Protein AF-A0A8E2FCM8-F1 (afdb_monomer_lite)

Structure (mmCIF, N/CA/C/O backbone):
data_AF-A0A8E2FCM8-F1
#
_entry.id   AF-A0A8E2FCM8-F1
#
loop_
_atom_site.group_PDB
_atom_site.id
_atom_site.type_symbol
_atom_site.label_atom_id
_atom_site.label_alt_id
_atom_site.label_comp_id
_atom_site.label_asym_id
_atom_site.label_entity_id
_atom_site.label_seq_id
_atom_site.pdbx_PDB_ins_code
_atom_site.Cartn_x
_atom_site.Cartn_y
_atom_site.Cartn_z
_atom_site.occupancy
_atom_site.B_iso_or_equiv
_atom_site.auth_seq_id
_atom_site.auth_comp_id
_atom_site.auth_asym_id
_atom_site.auth_atom_id
_atom_site.pdbx_PDB_model_num
ATOM 1 N N . MET A 1 1 ? 10.180 12.100 6.620 1.00 38.62 1 MET A N 1
ATOM 2 C CA . MET A 1 1 ? 10.160 11.063 7.676 1.00 38.62 1 MET A CA 1
ATOM 3 C C . MET A 1 1 ? 8.861 11.235 8.447 1.00 38.62 1 MET A C 1
ATOM 5 O O . MET A 1 1 ? 8.605 12.349 8.881 1.00 38.62 1 MET A O 1
ATOM 9 N N . ALA A 1 2 ? 8.015 10.207 8.536 1.00 44.38 2 ALA A N 1
ATOM 10 C CA . ALA A 1 2 ? 6.719 10.306 9.209 1.00 44.38 2 ALA A CA 1
ATOM 11 C C . ALA A 1 2 ? 6.906 10.156 10.727 1.00 44.38 2 ALA A C 1
ATOM 13 O O . ALA A 1 2 ? 7.044 9.048 11.230 1.00 44.38 2 ALA A O 1
ATOM 14 N N . THR A 1 3 ? 6.944 11.270 11.456 1.00 48.44 3 THR A N 1
ATOM 15 C CA . THR A 1 3 ? 7.010 11.295 12.930 1.00 48.44 3 THR A CA 1
ATOM 16 C C . THR A 1 3 ? 5.639 11.090 13.595 1.00 48.44 3 THR A C 1
ATOM 18 O O . THR A 1 3 ? 5.538 11.146 14.815 1.00 48.44 3 THR A O 1
ATOM 21 N N . THR A 1 4 ? 4.584 10.842 12.809 1.00 69.00 4 THR A N 1
ATOM 22 C CA . THR A 1 4 ? 3.176 10.774 13.252 1.00 69.00 4 THR A CA 1
ATOM 23 C C . THR A 1 4 ? 2.399 9.579 12.680 1.00 69.00 4 THR A C 1
ATOM 25 O O . THR A 1 4 ? 1.167 9.561 12.731 1.00 69.00 4 THR A O 1
ATOM 28 N N . ALA A 1 5 ? 3.089 8.579 12.118 1.00 81.06 5 ALA A N 1
ATOM 29 C CA . ALA A 1 5 ? 2.434 7.378 11.602 1.00 81.06 5 ALA A CA 1
ATOM 30 C C . ALA A 1 5 ? 1.649 6.671 12.719 1.00 81.06 5 ALA A C 1
ATOM 32 O O . ALA A 1 5 ? 2.178 6.423 13.800 1.00 81.06 5 ALA A O 1
ATOM 33 N N . THR A 1 6 ? 0.377 6.376 12.457 1.00 91.12 6 THR A N 1
ATOM 34 C CA . THR A 1 6 ? -0.498 5.632 13.375 1.00 91.12 6 THR A CA 1
ATOM 35 C C . THR A 1 6 ? -0.319 4.131 13.178 1.00 91.12 6 THR A C 1
ATOM 37 O O . THR A 1 6 ? -0.175 3.397 14.147 1.00 91.12 6 THR A O 1
ATOM 40 N N . ASP A 1 7 ? -0.259 3.697 11.920 1.00 93.50 7 ASP A N 1
ATOM 41 C CA . ASP A 1 7 ? -0.016 2.311 11.528 1.00 93.50 7 ASP A CA 1
ATOM 42 C C . ASP A 1 7 ? 1.096 2.264 10.482 1.00 93.50 7 ASP A C 1
ATOM 44 O O . ASP A 1 7 ? 1.323 3.239 9.760 1.00 93.50 7 ASP A O 1
ATOM 48 N N . GLY A 1 8 ? 1.780 1.130 10.358 1.00 92.94 8 GLY A N 1
ATOM 49 C CA . GLY A 1 8 ? 2.746 0.940 9.283 1.00 92.94 8 GLY A CA 1
ATOM 50 C C . GLY A 1 8 ? 3.917 0.046 9.630 1.00 92.94 8 GLY A C 1
ATOM 51 O O . GLY A 1 8 ? 3.956 -0.634 10.658 1.00 92.94 8 GLY A O 1
ATOM 52 N N . ALA A 1 9 ? 4.887 0.068 8.730 1.00 93.06 9 ALA A N 1
ATOM 53 C CA . ALA A 1 9 ? 6.165 -0.584 8.900 1.00 93.06 9 ALA A CA 1
ATOM 54 C C . ALA A 1 9 ? 7.006 0.120 9.985 1.00 93.06 9 ALA A C 1
ATOM 56 O O . ALA A 1 9 ? 6.930 1.344 10.140 1.00 93.06 9 ALA A O 1
ATOM 57 N N . PRO A 1 10 ? 7.844 -0.620 10.731 1.00 90.94 10 PRO A N 1
ATOM 58 C CA . PRO A 1 10 ? 8.723 -0.037 11.740 1.00 90.94 10 PRO A CA 1
ATOM 59 C C . PRO A 1 10 ? 9.714 0.941 11.103 1.00 90.94 10 PRO A C 1
ATOM 61 O O . PRO A 1 10 ? 10.324 0.639 10.084 1.00 90.94 10 PRO A O 1
ATOM 64 N N . GLN A 1 11 ? 9.957 2.098 11.719 1.00 87.62 11 GLN A N 1
ATOM 65 C CA . GLN A 1 11 ? 10.882 3.093 11.154 1.00 87.62 11 GLN A CA 1
ATOM 66 C C . GLN A 1 11 ? 12.270 2.503 10.833 1.00 87.62 11 GLN A C 1
ATOM 68 O O . GLN A 1 11 ? 12.864 2.839 9.806 1.00 87.62 11 GLN A O 1
ATOM 73 N N . LEU A 1 12 ? 12.754 1.606 11.697 1.00 89.81 12 LEU A N 1
ATOM 74 C CA . LEU A 1 12 ? 14.031 0.915 11.569 1.00 89.81 12 LEU A CA 1
ATOM 75 C C . LEU A 1 12 ? 13.795 -0.582 11.366 1.00 89.81 12 LEU A C 1
ATOM 77 O O . LEU A 1 12 ? 13.245 -1.261 12.229 1.00 89.81 12 LEU A O 1
ATOM 81 N N . SER A 1 13 ? 14.219 -1.084 10.211 1.00 92.50 13 SER A N 1
ATOM 82 C CA . SER A 1 13 ? 14.247 -2.505 9.871 1.00 92.50 13 SER A CA 1
ATOM 83 C C . SER A 1 13 ? 15.253 -2.735 8.747 1.00 92.50 13 SER A C 1
ATOM 85 O O . SER A 1 13 ? 15.721 -1.779 8.119 1.00 92.50 13 SER A O 1
ATOM 87 N N . ASN A 1 14 ? 15.583 -3.997 8.482 1.00 94.62 14 ASN A N 1
ATOM 88 C CA . ASN A 1 14 ? 16.371 -4.367 7.316 1.00 94.62 14 ASN A CA 1
ATOM 89 C C . ASN A 1 14 ? 15.480 -4.349 6.065 1.00 94.62 14 ASN A C 1
ATOM 91 O O . ASN A 1 14 ? 14.858 -5.354 5.717 1.00 94.62 14 ASN A O 1
ATOM 95 N N . TYR A 1 15 ? 15.398 -3.180 5.434 1.00 96.44 15 TYR A N 1
ATOM 96 C CA . TYR A 1 15 ? 14.621 -2.969 4.221 1.00 96.44 15 TYR A CA 1
ATOM 97 C C . TYR A 1 15 ? 15.393 -3.419 2.982 1.00 96.44 15 TYR A C 1
ATOM 99 O O . TYR A 1 15 ? 16.523 -2.986 2.769 1.00 96.44 15 TYR A O 1
ATOM 107 N N . GLN A 1 16 ? 14.765 -4.252 2.158 1.00 97.31 16 GLN A N 1
ATOM 108 C CA . GLN A 1 16 ? 15.336 -4.791 0.928 1.00 97.31 16 GLN A CA 1
ATOM 109 C C . GLN A 1 16 ? 14.560 -4.271 -0.288 1.00 97.31 16 GLN A C 1
ATOM 111 O O . GLN A 1 16 ? 13.327 -4.297 -0.265 1.00 97.31 16 GLN A O 1
ATOM 116 N N . PRO A 1 17 ? 15.246 -3.780 -1.333 1.00 97.00 17 PRO A N 1
ATOM 117 C CA . PRO A 1 17 ? 14.591 -3.350 -2.557 1.00 97.00 17 PRO A CA 1
ATOM 118 C C . PRO A 1 17 ? 14.079 -4.555 -3.351 1.00 97.00 17 PRO A C 1
ATOM 120 O O . PRO A 1 17 ? 14.799 -5.536 -3.530 1.00 97.00 17 PRO A O 1
ATOM 123 N N . VAL A 1 18 ? 12.852 -4.455 -3.855 1.00 96.81 18 VAL A N 1
ATOM 124 C CA . VAL A 1 18 ? 12.231 -5.446 -4.743 1.00 96.81 18 VAL A CA 1
ATOM 125 C C . VAL A 1 18 ? 11.593 -4.717 -5.922 1.00 96.81 18 VAL A C 1
ATOM 127 O O . VAL A 1 18 ? 11.011 -3.649 -5.740 1.00 96.81 18 VAL A O 1
ATOM 130 N N . CYS A 1 19 ? 11.748 -5.260 -7.130 1.00 94.94 19 CYS A N 1
ATOM 131 C CA . CYS A 1 19 ? 11.380 -4.610 -8.391 1.00 94.94 19 CYS A CA 1
ATOM 132 C C . CYS A 1 19 ? 10.616 -5.590 -9.292 1.00 94.94 19 CYS A C 1
ATOM 134 O O . CYS A 1 19 ? 11.152 -6.053 -10.294 1.00 94.94 19 CYS A O 1
ATOM 136 N N . ASP A 1 20 ? 9.399 -5.952 -8.893 1.00 93.31 20 ASP A N 1
ATOM 137 C CA . ASP A 1 20 ? 8.562 -6.944 -9.586 1.00 93.31 20 ASP A CA 1
ATOM 138 C C . ASP A 1 20 ? 7.090 -6.499 -9.726 1.00 93.31 20 ASP A C 1
ATOM 140 O O . ASP A 1 20 ? 6.202 -7.308 -9.999 1.00 93.31 20 ASP A O 1
ATOM 144 N N . ILE A 1 21 ? 6.824 -5.196 -9.551 1.00 91.38 21 ILE A N 1
ATOM 145 C CA . ILE A 1 21 ? 5.478 -4.603 -9.648 1.00 91.38 21 ILE A CA 1
ATOM 146 C C . ILE A 1 21 ? 4.895 -4.720 -11.072 1.00 91.38 21 ILE A C 1
ATOM 148 O O . ILE A 1 21 ? 3.682 -4.696 -11.242 1.00 91.38 21 ILE A O 1
ATOM 152 N N . ASP A 1 22 ? 5.739 -4.864 -12.095 1.00 88.00 22 ASP A N 1
ATOM 153 C CA . ASP A 1 22 ? 5.343 -5.159 -13.480 1.00 88.00 22 ASP A CA 1
ATOM 154 C C . ASP A 1 22 ? 4.742 -6.567 -13.643 1.00 88.00 22 ASP A C 1
ATOM 156 O O . ASP A 1 22 ? 3.918 -6.808 -14.528 1.00 88.00 22 ASP A O 1
ATOM 160 N N . GLN A 1 23 ? 5.140 -7.498 -12.775 1.00 87.44 23 GLN A N 1
ATOM 161 C CA . GLN A 1 23 ? 4.673 -8.882 -12.777 1.00 87.44 23 GLN A CA 1
ATOM 162 C C . GLN A 1 23 ? 3.534 -9.106 -11.786 1.00 87.44 23 GLN A C 1
ATOM 164 O O . GLN A 1 23 ? 2.671 -9.959 -12.026 1.00 87.44 23 GLN A O 1
ATOM 169 N N . PHE A 1 24 ? 3.533 -8.353 -10.682 1.00 90.75 24 PHE A N 1
ATOM 170 C CA . PHE A 1 24 ? 2.615 -8.552 -9.572 1.00 90.75 24 PHE A CA 1
ATOM 171 C C . PHE A 1 24 ? 1.917 -7.268 -9.128 1.00 90.75 24 PHE A C 1
ATOM 173 O O . PHE A 1 24 ? 2.550 -6.262 -8.822 1.00 90.75 24 PHE A O 1
ATOM 180 N N . THR A 1 25 ? 0.600 -7.354 -8.945 1.00 91.94 25 THR A N 1
ATOM 181 C CA . THR A 1 25 ? -0.109 -6.428 -8.056 1.00 91.94 25 THR A CA 1
ATOM 182 C C . THR A 1 25 ? 0.120 -6.863 -6.615 1.00 91.94 25 THR A C 1
ATOM 184 O O . THR A 1 25 ? -0.084 -8.030 -6.268 1.00 91.94 25 THR A O 1
ATOM 187 N N . LEU A 1 26 ? 0.549 -5.934 -5.769 1.00 94.88 26 LEU A N 1
ATOM 188 C CA . LEU A 1 26 ? 0.817 -6.188 -4.357 1.00 94.88 26 LEU A CA 1
ATOM 189 C C . LEU A 1 26 ? -0.324 -5.659 -3.502 1.00 94.88 26 LEU A C 1
ATOM 191 O O . LEU A 1 26 ? -0.821 -4.567 -3.749 1.00 94.88 26 LEU A O 1
ATOM 195 N N . PHE A 1 27 ? -0.677 -6.393 -2.452 1.00 94.88 27 PHE A N 1
ATOM 196 C CA . PHE A 1 27 ? -1.657 -5.964 -1.461 1.00 94.88 27 PHE A CA 1
ATOM 197 C C . PHE A 1 27 ? -1.030 -6.018 -0.074 1.00 94.88 27 PHE A C 1
ATOM 199 O O . PHE A 1 27 ? -0.861 -7.093 0.506 1.00 94.88 27 PHE A O 1
ATOM 206 N N . GLN A 1 28 ? -0.697 -4.853 0.472 1.00 96.69 28 GLN A N 1
ATOM 207 C CA . GLN A 1 28 ? -0.315 -4.731 1.870 1.00 96.69 28 GLN A CA 1
ATOM 208 C C . GLN A 1 28 ? -1.562 -4.555 2.718 1.00 96.69 28 GLN A C 1
ATOM 210 O O . GLN A 1 28 ? -2.293 -3.585 2.565 1.00 96.69 28 GLN A O 1
ATOM 215 N N . ILE A 1 29 ? -1.773 -5.475 3.645 1.00 95.50 29 ILE A N 1
ATOM 216 C CA . ILE A 1 29 ? -2.935 -5.517 4.525 1.00 95.50 29 ILE A CA 1
ATOM 217 C C . ILE A 1 29 ? -2.502 -5.190 5.944 1.00 95.50 29 ILE A C 1
ATOM 219 O O . ILE A 1 29 ? -1.437 -5.631 6.382 1.00 95.50 29 ILE A O 1
ATOM 223 N N . TRP A 1 30 ? -3.339 -4.459 6.674 1.00 95.62 30 TRP A N 1
ATOM 224 C CA . TRP A 1 30 ? -3.194 -4.261 8.111 1.00 95.62 30 TRP A CA 1
ATOM 225 C C . TRP A 1 30 ? -4.552 -4.063 8.789 1.00 95.62 30 TRP A C 1
ATOM 227 O O . TRP A 1 30 ? -5.582 -3.908 8.133 1.00 95.62 30 TRP A O 1
ATOM 237 N N . LYS A 1 31 ? -4.554 -4.074 10.124 1.00 95.62 31 LYS A N 1
ATOM 238 C CA . LYS A 1 31 ? -5.687 -3.594 10.921 1.00 95.62 31 LYS A CA 1
ATOM 239 C C . LYS A 1 31 ? -5.406 -2.183 11.402 1.00 95.62 31 LYS A C 1
ATOM 241 O O . LYS A 1 31 ? -4.316 -1.953 11.922 1.00 95.62 31 LYS A O 1
ATOM 246 N N . SER A 1 32 ? -6.382 -1.285 11.295 1.00 96.19 32 SER A N 1
ATOM 247 C CA . SER A 1 32 ? -6.265 0.047 11.896 1.00 96.19 32 SER A CA 1
ATOM 248 C C . SER A 1 32 ? -6.067 -0.080 13.408 1.00 96.19 32 SER A C 1
ATOM 250 O O . SER A 1 32 ? -6.882 -0.717 14.083 1.00 96.19 32 SER A O 1
ATOM 252 N N . SER A 1 33 ? -5.020 0.519 13.976 1.00 95.25 33 SER A N 1
ATOM 253 C CA . SER A 1 33 ? -4.832 0.534 15.436 1.00 95.25 33 SER A CA 1
ATOM 254 C C . SER A 1 33 ? -5.726 1.553 16.145 1.00 95.25 33 SER A C 1
ATOM 256 O O . SER A 1 33 ? -5.815 1.535 17.374 1.00 95.25 33 SER A O 1
ATOM 258 N N . LYS A 1 34 ? -6.412 2.425 15.393 1.00 94.62 34 LYS A N 1
ATOM 259 C CA . LYS A 1 34 ? -7.129 3.582 15.936 1.00 94.62 34 LYS A CA 1
ATOM 260 C C . LYS A 1 34 ? -8.430 3.883 15.185 1.00 94.62 34 LYS A C 1
ATOM 262 O O . LYS A 1 34 ? -8.522 3.705 13.973 1.00 94.62 34 LYS A O 1
ATOM 267 N N . THR A 1 35 ? -9.428 4.387 15.910 1.00 96.38 35 THR A N 1
ATOM 268 C CA . THR A 1 35 ? -10.650 4.971 15.329 1.00 96.38 35 THR A CA 1
ATOM 269 C C . THR A 1 35 ? -10.427 6.440 14.969 1.00 96.38 35 THR A C 1
ATOM 271 O O . THR A 1 35 ? -9.868 7.198 15.766 1.00 96.38 35 THR A O 1
ATOM 274 N N . GLY A 1 36 ? -10.885 6.861 13.791 1.00 96.25 36 GLY A N 1
ATOM 275 C CA . GLY A 1 36 ? -10.759 8.240 13.334 1.00 96.25 36 GLY A CA 1
ATOM 276 C C . GLY A 1 36 ? -10.884 8.399 11.822 1.00 96.25 36 GLY A C 1
ATOM 277 O O . GLY A 1 36 ? -11.539 7.601 11.157 1.00 96.25 36 GLY A O 1
ATOM 278 N N . ILE A 1 37 ? -10.244 9.433 11.278 1.00 97.44 37 ILE A N 1
ATOM 279 C CA . ILE A 1 37 ? -10.171 9.683 9.835 1.00 97.44 37 ILE A CA 1
ATOM 280 C C . ILE A 1 37 ? -8.811 9.221 9.313 1.00 97.44 37 ILE A C 1
ATOM 282 O O . ILE A 1 37 ? -7.774 9.752 9.717 1.00 97.44 37 ILE A O 1
ATOM 286 N N . LEU A 1 38 ? -8.814 8.265 8.384 1.00 97.56 38 LEU A N 1
ATOM 287 C CA . LEU A 1 38 ? -7.639 7.857 7.621 1.00 97.56 38 LEU A CA 1
ATOM 288 C C . LEU A 1 38 ? -7.271 8.975 6.641 1.00 97.56 38 LEU A C 1
ATOM 290 O O . LEU A 1 38 ? -7.873 9.121 5.574 1.00 97.56 38 LEU A O 1
ATOM 294 N N . LYS A 1 39 ? -6.296 9.794 7.028 1.00 97.12 39 LYS A N 1
ATOM 295 C CA . LYS A 1 39 ? -5.888 10.986 6.278 1.00 97.12 39 LYS A CA 1
ATOM 296 C C . LYS A 1 39 ? -4.914 10.682 5.169 1.00 97.12 39 LYS A C 1
ATOM 298 O O . LYS A 1 39 ? -5.004 11.295 4.114 1.00 97.12 39 LYS A O 1
ATOM 303 N N . GLN A 1 40 ? -3.990 9.766 5.417 1.00 97.50 40 GLN A N 1
ATOM 304 C CA . GLN A 1 40 ? -2.892 9.495 4.508 1.00 97.50 40 GLN A CA 1
ATOM 305 C C . GLN A 1 40 ? -2.511 8.025 4.583 1.00 97.50 40 GLN A C 1
ATOM 307 O O . GLN A 1 40 ? -2.443 7.454 5.672 1.00 97.50 40 GLN A O 1
ATOM 312 N N . VAL A 1 41 ? -2.218 7.448 3.426 1.00 98.00 41 VAL A N 1
ATOM 313 C CA . VAL A 1 41 ? -1.457 6.208 3.299 1.00 98.00 41 VAL A CA 1
ATOM 314 C C . VAL A 1 41 ? -0.309 6.483 2.347 1.00 98.00 41 VAL A C 1
ATOM 316 O O . VAL A 1 41 ? -0.485 7.143 1.322 1.00 98.00 41 VAL A O 1
ATOM 319 N N . SER A 1 42 ? 0.866 5.992 2.700 1.00 97.62 42 SER A N 1
ATOM 320 C CA . SER A 1 42 ? 2.092 6.256 1.972 1.00 97.62 42 SER A CA 1
ATOM 321 C C . SER A 1 42 ? 2.946 5.007 1.866 1.00 97.62 42 SER A C 1
ATOM 323 O O . SER A 1 42 ? 2.983 4.193 2.786 1.00 97.62 42 SER A O 1
ATOM 325 N N . VAL A 1 43 ? 3.688 4.890 0.770 1.00 97.75 43 VAL A N 1
ATOM 326 C CA . VAL A 1 43 ? 4.629 3.794 0.520 1.00 97.75 43 VAL A CA 1
ATOM 327 C C . VAL A 1 43 ? 5.904 4.320 -0.124 1.00 97.75 43 VAL A C 1
ATOM 329 O O . VAL A 1 43 ? 5.886 5.303 -0.868 1.00 97.75 43 VAL A O 1
ATOM 332 N N . ASN A 1 44 ? 7.034 3.686 0.187 1.00 97.25 44 ASN A N 1
ATOM 333 C CA . ASN A 1 44 ? 8.302 4.012 -0.446 1.00 97.25 44 ASN A CA 1
ATOM 334 C C . ASN A 1 44 ? 8.448 3.319 -1.804 1.00 97.25 44 ASN A C 1
ATOM 336 O O . ASN A 1 44 ? 8.537 2.094 -1.860 1.00 97.25 44 ASN A O 1
ATOM 340 N N . ILE A 1 45 ? 8.539 4.122 -2.865 1.00 97.44 45 ILE A N 1
ATOM 341 C CA . ILE A 1 45 ? 8.681 3.682 -4.253 1.00 97.44 45 ILE A CA 1
ATOM 342 C C . ILE A 1 45 ? 9.890 4.369 -4.891 1.00 97.44 45 ILE A C 1
ATOM 344 O O . ILE A 1 45 ? 10.129 5.558 -4.665 1.00 97.44 45 ILE A O 1
ATOM 348 N N . ALA A 1 46 ? 10.637 3.622 -5.697 1.00 97.06 46 ALA A N 1
ATOM 349 C CA . ALA A 1 46 ? 11.603 4.157 -6.646 1.00 97.06 46 ALA A CA 1
ATOM 350 C C . ALA A 1 46 ? 11.117 3.907 -8.081 1.00 97.06 46 ALA A C 1
ATOM 352 O O . ALA A 1 46 ? 10.501 2.880 -8.379 1.00 97.06 46 ALA A O 1
ATOM 353 N N . ALA A 1 47 ? 11.395 4.863 -8.959 1.00 95.50 47 ALA A N 1
ATOM 354 C CA . ALA A 1 47 ? 11.029 4.863 -10.367 1.00 95.50 47 ALA A CA 1
ATOM 355 C C . ALA A 1 47 ? 12.244 5.233 -11.224 1.00 95.50 47 ALA A C 1
ATOM 357 O O . ALA A 1 47 ? 13.192 5.849 -10.752 1.00 95.50 47 ALA A O 1
ATOM 358 N N . SER A 1 48 ? 12.203 4.866 -12.494 1.00 93.00 48 SER A N 1
ATOM 359 C CA . SER A 1 48 ? 13.222 5.166 -13.490 1.00 93.00 48 SER A CA 1
ATOM 360 C C . SER A 1 48 ? 12.526 5.678 -14.752 1.00 93.00 48 SER A C 1
ATOM 362 O O . SER A 1 48 ? 11.967 6.772 -14.754 1.00 93.00 48 SER A O 1
ATOM 364 N N . VAL A 1 49 ? 12.502 4.873 -15.810 1.00 91.75 49 VAL A N 1
ATOM 365 C CA . VAL A 1 49 ? 12.034 5.251 -17.147 1.00 91.75 49 VAL A CA 1
ATOM 366 C C . VAL A 1 49 ? 10.587 4.842 -17.436 1.00 91.75 49 VAL A C 1
ATOM 368 O O . VAL A 1 49 ? 10.203 4.796 -18.600 1.00 91.75 49 VAL A O 1
ATOM 371 N N . GLN A 1 50 ? 9.783 4.527 -16.412 1.00 94.88 50 GLN A N 1
ATOM 372 C CA . GLN A 1 50 ? 8.402 4.083 -16.633 1.00 94.88 50 GLN A CA 1
ATOM 373 C C . GLN A 1 50 ? 7.588 5.119 -17.409 1.00 94.88 50 GLN A C 1
ATOM 375 O O . GLN A 1 50 ? 7.662 6.325 -17.151 1.00 94.88 50 GLN A O 1
ATOM 380 N N . THR A 1 51 ? 6.785 4.611 -18.333 1.00 93.62 51 THR A N 1
ATOM 381 C CA . THR A 1 51 ? 5.855 5.329 -19.209 1.00 93.62 51 THR A CA 1
ATOM 382 C C . THR A 1 51 ? 4.394 5.140 -18.798 1.00 93.62 51 THR A C 1
ATOM 384 O O . THR A 1 51 ? 3.568 6.013 -19.061 1.00 93.62 51 THR A O 1
ATOM 387 N N . VAL A 1 52 ? 4.078 4.038 -18.117 1.00 93.56 52 VAL A N 1
ATOM 388 C CA . VAL A 1 52 ? 2.769 3.726 -17.547 1.00 93.56 52 VAL A CA 1
ATOM 389 C C . VAL A 1 52 ? 2.767 4.118 -16.066 1.00 93.56 52 VAL A C 1
ATOM 391 O O . VAL A 1 52 ? 3.669 3.701 -15.336 1.00 93.56 52 VAL A O 1
ATOM 394 N N . PRO A 1 53 ? 1.778 4.901 -15.593 1.00 94.81 53 PRO A N 1
ATOM 395 C CA . PRO A 1 53 ? 1.720 5.324 -14.199 1.00 94.81 53 PRO A CA 1
ATOM 396 C C . PRO A 1 53 ? 1.570 4.143 -13.232 1.00 94.81 53 PRO A C 1
ATOM 398 O O . PRO A 1 53 ? 0.839 3.187 -13.497 1.00 94.81 53 PRO A O 1
ATOM 401 N N . LEU A 1 54 ? 2.181 4.266 -12.055 1.00 95.94 54 LEU A N 1
ATOM 402 C CA . LEU A 1 54 ? 1.881 3.407 -10.915 1.00 95.94 54 LEU A CA 1
ATOM 403 C C . LEU A 1 54 ? 0.497 3.756 -10.359 1.00 95.94 54 LEU A C 1
ATOM 405 O O . LEU A 1 54 ? 0.209 4.929 -10.118 1.00 95.94 54 LEU A O 1
ATOM 409 N N . THR A 1 55 ? -0.326 2.750 -10.087 1.00 96.94 55 THR A N 1
ATOM 410 C CA . THR A 1 55 ? -1.619 2.903 -9.411 1.00 96.94 55 THR A CA 1
ATOM 411 C C . THR A 1 55 ? -1.503 2.469 -7.956 1.00 96.94 55 THR A C 1
ATOM 413 O O . THR A 1 55 ? -1.040 1.363 -7.670 1.00 96.94 55 THR A O 1
ATOM 416 N N . LEU A 1 56 ? -1.931 3.342 -7.043 1.00 98.06 56 LEU A N 1
ATOM 417 C CA . LEU A 1 56 ? -2.123 3.025 -5.632 1.00 98.06 56 LEU A CA 1
ATOM 418 C C . LEU A 1 56 ? -3.605 3.101 -5.281 1.00 98.06 56 LEU A C 1
ATOM 420 O O . LEU A 1 56 ? -4.208 4.158 -5.458 1.00 98.06 56 LEU A O 1
ATOM 424 N N . ASP A 1 57 ? -4.142 2.036 -4.692 1.00 97.81 57 ASP A N 1
ATOM 425 C CA . ASP A 1 57 ? -5.498 2.026 -4.136 1.00 97.81 57 ASP A CA 1
ATOM 426 C C . ASP A 1 57 ? -5.461 1.769 -2.638 1.00 97.81 57 ASP A C 1
ATOM 428 O O . ASP A 1 57 ? -4.776 0.862 -2.171 1.00 97.81 57 ASP A O 1
ATOM 432 N N . VAL A 1 58 ? -6.251 2.515 -1.875 1.00 98.31 58 VAL A N 1
ATOM 433 C CA . VAL A 1 58 ? -6.536 2.200 -0.474 1.00 98.31 58 VAL A CA 1
ATOM 434 C C . VAL A 1 58 ? -7.967 1.724 -0.372 1.00 98.31 58 VAL A C 1
ATOM 436 O O . VAL A 1 58 ? -8.884 2.380 -0.864 1.00 98.31 58 VAL A O 1
ATOM 439 N N . PHE A 1 59 ? -8.166 0.601 0.300 1.00 97.19 59 PHE A N 1
ATOM 440 C CA . PHE A 1 59 ? -9.468 -0.033 0.429 1.00 97.19 59 PHE A CA 1
ATOM 441 C C . PHE A 1 59 ? -9.696 -0.574 1.840 1.00 97.19 59 PHE A C 1
ATOM 443 O O . PHE A 1 59 ? -8.758 -0.826 2.598 1.00 97.19 59 PHE A O 1
ATOM 450 N N . LYS A 1 60 ? -10.967 -0.753 2.192 1.00 96.56 60 LYS A N 1
ATOM 451 C CA . LYS A 1 60 ? -11.427 -1.351 3.449 1.00 96.56 60 LYS A CA 1
ATOM 452 C C . LYS A 1 60 ? -12.233 -2.607 3.155 1.00 96.56 60 LYS A C 1
ATOM 454 O O . LYS A 1 60 ? -12.974 -2.644 2.178 1.00 96.56 60 LYS A O 1
ATOM 459 N N . PHE A 1 61 ? -12.129 -3.620 4.003 1.00 94.12 61 PHE A N 1
ATOM 460 C CA . PHE A 1 61 ? -12.835 -4.887 3.813 1.00 94.12 61 PHE A CA 1
ATOM 461 C C . PHE A 1 61 ? -13.187 -5.554 5.148 1.00 94.12 61 PHE A C 1
ATOM 463 O O . PHE A 1 61 ? -12.783 -5.082 6.210 1.00 94.12 61 PHE A O 1
ATOM 470 N N . SER A 1 62 ? -13.991 -6.619 5.113 1.00 92.06 62 SER A N 1
ATOM 471 C CA . SER A 1 62 ? -14.544 -7.239 6.328 1.00 92.06 62 SER A CA 1
ATOM 472 C C . SER A 1 62 ? -13.707 -8.406 6.860 1.00 92.06 62 SER A C 1
ATOM 474 O O . SER A 1 62 ? -13.624 -8.599 8.072 1.00 92.06 62 SER A O 1
ATOM 476 N N . SER A 1 63 ? -13.049 -9.167 5.985 1.00 89.12 63 SER A N 1
ATOM 477 C CA . SER A 1 63 ? -12.180 -10.281 6.373 1.00 89.12 63 SER A CA 1
ATOM 478 C C . SER A 1 63 ? -11.139 -10.605 5.300 1.00 89.12 63 SER A C 1
ATOM 480 O O . SER A 1 63 ? -11.344 -10.333 4.120 1.00 89.12 63 SER A O 1
ATOM 482 N N . ILE A 1 64 ? -10.032 -11.259 5.672 1.00 84.50 64 ILE A N 1
ATOM 483 C CA . ILE A 1 64 ? -9.040 -11.740 4.687 1.00 84.50 64 ILE A CA 1
ATOM 484 C C . ILE A 1 64 ? -9.701 -12.631 3.624 1.00 84.50 64 ILE A C 1
ATOM 486 O O . ILE A 1 64 ? -9.321 -12.578 2.457 1.00 84.50 64 ILE A O 1
ATOM 490 N N . GLN A 1 65 ? -10.726 -13.397 4.012 1.00 82.38 65 GLN A N 1
ATOM 491 C CA . GLN A 1 65 ? -11.479 -14.256 3.105 1.00 82.38 65 GLN A CA 1
ATOM 492 C C . GLN A 1 65 ? -12.284 -13.467 2.064 1.00 82.38 65 GLN A C 1
ATOM 494 O O . GLN A 1 65 ? -12.387 -13.916 0.925 1.00 82.38 65 GLN A O 1
ATOM 499 N N . ASP A 1 66 ? -12.837 -12.311 2.443 1.00 79.81 66 ASP A N 1
ATOM 500 C CA . ASP A 1 66 ? -13.545 -11.406 1.529 1.00 79.81 66 ASP A CA 1
ATOM 501 C C . ASP A 1 66 ? -12.604 -10.801 0.500 1.00 79.81 66 ASP A C 1
ATOM 503 O O . ASP A 1 66 ? -12.991 -10.644 -0.661 1.00 79.81 66 ASP A O 1
ATOM 507 N N . LEU A 1 67 ? -11.360 -10.527 0.913 1.00 78.75 67 LEU A N 1
ATOM 508 C CA . LEU A 1 67 ? -10.324 -10.145 -0.023 1.00 78.75 67 LEU A CA 1
ATOM 509 C C . LEU A 1 67 ? -10.096 -11.302 -0.994 1.00 78.75 67 LEU A C 1
ATOM 511 O O . LEU A 1 67 ? -10.459 -11.147 -2.137 1.00 78.75 67 LEU A O 1
ATOM 515 N N . VAL A 1 68 ? -9.665 -12.494 -0.570 1.00 76.69 68 VAL A N 1
ATOM 516 C CA . VAL A 1 68 ? -9.311 -13.616 -1.482 1.00 76.69 68 VAL A CA 1
ATOM 517 C C . VAL A 1 68 ? -10.496 -14.377 -2.124 1.00 76.69 68 VAL A C 1
ATOM 519 O O . VAL A 1 68 ? -10.348 -15.512 -2.591 1.00 76.69 68 VAL A O 1
ATOM 522 N N . SER A 1 69 ? -11.705 -13.811 -2.131 1.00 70.62 69 SER A N 1
ATOM 523 C CA . SER A 1 69 ? -12.877 -14.429 -2.772 1.00 70.62 69 SER A CA 1
ATOM 524 C C . SER A 1 69 ? -12.966 -14.102 -4.274 1.00 70.62 69 SER A C 1
ATOM 526 O O . SER A 1 69 ? -12.269 -13.221 -4.767 1.00 70.62 69 SER A O 1
ATOM 528 N N . SER A 1 70 ? -13.782 -14.846 -5.039 1.00 59.97 70 SER A N 1
ATOM 529 C CA . SER A 1 70 ? -13.891 -14.686 -6.507 1.00 59.97 70 SER A CA 1
ATOM 530 C C . SER A 1 70 ? -14.458 -13.332 -6.942 1.00 59.97 70 SER A C 1
ATOM 532 O O . SER A 1 70 ? -14.237 -12.917 -8.076 1.00 59.97 70 SER A O 1
ATOM 534 N N . ALA A 1 71 ? -15.138 -12.627 -6.039 1.00 66.25 71 ALA A N 1
ATOM 535 C CA . ALA A 1 71 ? -15.499 -11.229 -6.196 1.00 66.25 71 ALA A CA 1
ATOM 536 C C . ALA A 1 71 ? -14.716 -10.415 -5.165 1.00 66.25 71 ALA A C 1
ATOM 538 O O . ALA A 1 71 ? -14.761 -10.727 -3.977 1.00 66.25 71 ALA A O 1
ATOM 539 N N . TYR A 1 72 ? -14.019 -9.368 -5.599 1.00 66.19 72 TYR A N 1
ATOM 540 C CA . TYR A 1 72 ? -13.378 -8.435 -4.680 1.00 66.19 72 TYR A CA 1
ATOM 541 C C . TYR A 1 72 ? -14.434 -7.791 -3.774 1.00 66.19 72 TYR A C 1
ATOM 543 O O . TYR A 1 72 ? -15.235 -6.970 -4.220 1.00 66.19 72 TYR A O 1
ATOM 551 N N . LYS A 1 73 ? -14.457 -8.177 -2.495 1.00 82.75 73 LYS A N 1
ATOM 552 C CA . LYS A 1 73 ? -15.402 -7.654 -1.501 1.00 82.75 73 LYS A CA 1
ATOM 553 C C . LYS A 1 73 ? -14.711 -6.631 -0.609 1.00 82.75 73 LYS A C 1
ATOM 555 O O . LYS A 1 73 ? -14.493 -6.852 0.583 1.00 82.75 73 LYS A O 1
ATOM 560 N N . TYR A 1 74 ? -14.356 -5.505 -1.212 1.00 90.44 74 TYR A N 1
ATOM 561 C CA . TYR A 1 74 ? -13.818 -4.350 -0.509 1.00 90.44 74 TYR A CA 1
ATOM 562 C C . TYR A 1 74 ? -14.502 -3.061 -0.962 1.00 90.44 74 TYR A C 1
ATOM 564 O O . TYR A 1 74 ? -15.010 -2.954 -2.076 1.00 90.44 74 TYR A O 1
ATOM 572 N N . THR A 1 75 ? -14.465 -2.059 -0.095 1.00 94.81 75 THR A N 1
ATOM 573 C CA . THR A 1 75 ? -14.836 -0.683 -0.407 1.00 94.81 75 THR A CA 1
ATOM 574 C C . THR A 1 75 ? -13.569 0.087 -0.741 1.00 94.81 75 THR A C 1
ATOM 576 O O . THR A 1 75 ? -12.699 0.247 0.119 1.00 94.81 75 THR A O 1
ATOM 579 N N . LEU A 1 76 ? -13.456 0.564 -1.980 1.00 96.50 76 LEU A N 1
ATOM 580 C CA . LEU A 1 76 ? -12.391 1.481 -2.377 1.00 96.50 76 LEU A CA 1
ATOM 581 C C . LEU A 1 76 ? -12.564 2.805 -1.621 1.00 96.50 76 LEU A C 1
ATOM 583 O O . LEU A 1 76 ? -13.643 3.393 -1.638 1.00 96.50 76 LEU A O 1
ATOM 587 N N . LEU A 1 77 ? -11.510 3.253 -0.944 1.00 98.06 77 LEU A N 1
ATOM 588 C CA . LEU A 1 77 ? -11.494 4.508 -0.193 1.00 98.06 77 LEU A CA 1
ATOM 589 C C . LEU A 1 77 ? -10.815 5.629 -0.984 1.00 98.06 77 LEU A C 1
ATOM 591 O O . LEU A 1 77 ? -11.260 6.770 -0.916 1.00 98.06 77 LEU A O 1
ATOM 595 N N . ALA A 1 78 ? -9.745 5.319 -1.720 1.00 98.25 78 ALA A N 1
ATOM 596 C CA . ALA A 1 78 ? -9.094 6.257 -2.631 1.00 98.25 78 ALA A CA 1
ATOM 597 C C . ALA A 1 78 ? -8.196 5.548 -3.644 1.00 98.25 78 ALA A C 1
ATOM 599 O O . ALA A 1 78 ? -7.673 4.473 -3.361 1.00 98.25 78 ALA A O 1
ATOM 600 N N . THR A 1 79 ? -7.965 6.232 -4.763 1.00 98.25 79 THR A N 1
ATOM 601 C CA . THR A 1 79 ? -7.011 5.865 -5.814 1.00 98.25 79 THR A CA 1
ATOM 602 C C . THR A 1 79 ? -6.094 7.051 -6.092 1.00 98.25 79 THR A C 1
ATOM 604 O O . THR A 1 79 ? -6.536 8.202 -6.079 1.00 98.25 79 THR A O 1
ATOM 607 N N . ALA A 1 80 ? -4.823 6.783 -6.370 1.00 97.88 80 ALA A N 1
ATOM 608 C CA . ALA A 1 80 ? -3.872 7.769 -6.861 1.00 97.88 80 ALA A CA 1
ATOM 609 C C . ALA A 1 80 ? -2.991 7.169 -7.960 1.00 97.88 80 ALA A C 1
ATOM 611 O O . ALA A 1 80 ? -2.624 5.996 -7.908 1.00 97.88 80 ALA A O 1
ATOM 612 N N . LEU A 1 81 ? -2.634 8.004 -8.936 1.00 97.38 81 LEU A N 1
ATOM 613 C CA . LEU A 1 81 ? -1.745 7.648 -10.037 1.00 97.38 81 LEU A CA 1
ATOM 614 C C . LEU A 1 81 ? -0.434 8.422 -9.906 1.00 97.38 81 LEU A C 1
ATOM 616 O O . LEU A 1 81 ? -0.450 9.641 -9.727 1.00 97.38 81 LEU A O 1
ATOM 620 N N . PHE A 1 82 ? 0.692 7.724 -10.033 1.00 96.38 82 PHE A N 1
ATOM 621 C CA . PHE A 1 82 ? 2.028 8.308 -9.953 1.00 96.38 82 PHE A CA 1
ATOM 622 C C . PHE A 1 82 ? 2.796 8.048 -11.242 1.00 96.38 82 PHE A C 1
ATOM 624 O O . PHE A 1 82 ? 3.230 6.931 -11.524 1.00 96.38 82 PHE A O 1
ATOM 631 N N . ASN A 1 83 ? 3.011 9.110 -12.013 1.00 94.62 83 ASN A N 1
ATOM 632 C CA . ASN A 1 83 ? 3.947 9.078 -13.132 1.00 94.62 83 ASN A CA 1
ATOM 633 C C . ASN A 1 83 ? 5.383 8.950 -12.607 1.00 94.62 83 ASN A C 1
ATOM 635 O O . ASN A 1 83 ? 5.690 9.449 -11.520 1.00 94.62 83 ASN A O 1
ATOM 639 N N . SER A 1 84 ? 6.286 8.364 -13.395 1.00 91.62 84 SER A N 1
ATOM 640 C CA . SER A 1 84 ? 7.723 8.308 -13.068 1.00 91.62 84 SER A CA 1
ATOM 641 C C . SER A 1 84 ? 8.307 9.687 -12.735 1.00 91.62 84 SER A C 1
ATOM 643 O O . SER A 1 84 ? 9.082 9.814 -11.793 1.00 91.62 84 SER A O 1
ATOM 645 N N . THR A 1 85 ? 7.838 10.742 -13.410 1.00 93.12 85 THR A N 1
ATOM 646 C CA . THR A 1 85 ? 8.222 12.146 -13.170 1.00 93.12 85 THR A CA 1
ATOM 647 C C . THR A 1 85 ? 7.803 12.702 -11.806 1.00 93.12 85 THR A C 1
ATOM 649 O O . THR A 1 85 ? 8.369 13.695 -11.357 1.00 93.12 85 THR A O 1
ATOM 652 N N . SER A 1 86 ? 6.824 12.082 -11.139 1.00 92.44 86 SER A N 1
ATOM 653 C CA . SER A 1 86 ? 6.398 12.432 -9.772 1.00 92.44 86 SER A CA 1
ATOM 654 C C . SER A 1 86 ? 7.149 11.651 -8.686 1.00 92.44 86 SER A C 1
ATOM 656 O O . SER A 1 86 ? 6.972 11.903 -7.494 1.00 92.44 86 SER A O 1
ATOM 658 N N . LEU A 1 87 ? 7.989 10.700 -9.101 1.00 93.62 87 LEU A N 1
ATOM 659 C CA . LEU A 1 87 ? 8.793 9.826 -8.258 1.00 93.62 87 LEU A CA 1
ATOM 660 C C . LEU A 1 87 ? 10.288 10.087 -8.516 1.00 93.62 87 LEU A C 1
ATOM 662 O O . LEU A 1 87 ? 10.668 11.056 -9.170 1.00 93.62 87 LEU A O 1
ATOM 666 N N . SER A 1 88 ? 11.162 9.270 -7.931 1.00 93.06 88 SER A N 1
ATOM 667 C CA . SER A 1 88 ? 12.613 9.441 -8.034 1.00 93.06 88 SER A CA 1
ATOM 668 C C . SER A 1 88 ? 13.321 8.105 -8.241 1.00 93.06 88 SER A C 1
ATOM 670 O O . SER A 1 88 ? 12.798 7.062 -7.854 1.00 93.06 88 SER A O 1
ATOM 672 N N . TYR A 1 89 ? 14.539 8.160 -8.785 1.00 91.88 89 TYR A N 1
ATOM 673 C CA . TYR A 1 89 ? 15.471 7.029 -8.884 1.00 91.88 89 TYR A CA 1
ATOM 674 C C . TYR A 1 89 ? 15.903 6.479 -7.519 1.00 91.88 89 TYR A C 1
ATOM 676 O O . TYR A 1 89 ? 16.382 5.352 -7.4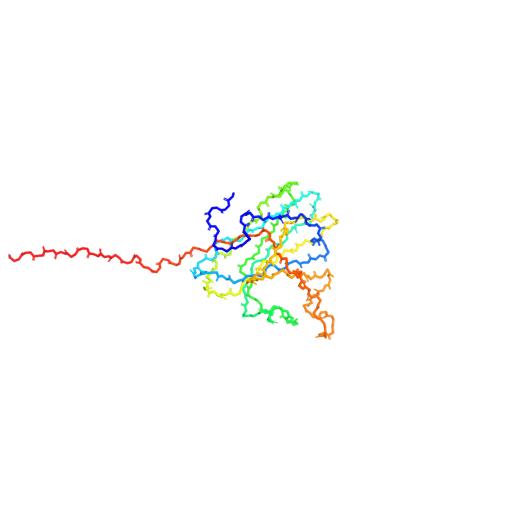27 1.00 91.88 89 TYR A O 1
ATOM 684 N N . VAL A 1 90 ? 15.720 7.257 -6.450 1.00 93.81 90 VAL A N 1
ATOM 685 C CA . VAL A 1 90 ? 15.850 6.792 -5.067 1.00 93.81 90 VAL A CA 1
ATOM 686 C C . VAL A 1 90 ? 14.472 6.602 -4.443 1.00 93.81 90 VAL A C 1
ATOM 688 O O . VAL A 1 90 ? 13.515 7.278 -4.816 1.00 93.81 90 VAL A O 1
ATOM 691 N N . PHE A 1 91 ? 14.372 5.716 -3.451 1.00 95.44 91 PHE A N 1
ATOM 692 C CA . PHE A 1 91 ? 13.115 5.468 -2.749 1.00 95.44 91 PHE A CA 1
ATOM 693 C C . PHE A 1 91 ? 12.569 6.745 -2.107 1.00 95.44 91 PHE A C 1
ATOM 695 O O . PHE A 1 91 ? 13.087 7.223 -1.096 1.00 95.44 91 PHE A O 1
ATOM 702 N N . ASN A 1 92 ? 11.480 7.259 -2.672 1.00 92.75 92 ASN A N 1
ATOM 703 C CA . ASN A 1 92 ? 10.734 8.395 -2.152 1.00 92.75 92 ASN A CA 1
ATOM 704 C C . ASN A 1 92 ? 9.312 7.962 -1.776 1.00 92.75 92 ASN A C 1
ATOM 706 O O . ASN A 1 92 ? 8.906 6.827 -2.000 1.00 92.75 92 ASN A O 1
ATOM 710 N N . THR A 1 93 ? 8.571 8.843 -1.120 1.00 94.38 93 THR A N 1
ATOM 711 C CA . THR A 1 93 ? 7.243 8.554 -0.591 1.00 94.38 93 THR A CA 1
ATOM 712 C C . THR A 1 93 ? 6.175 8.879 -1.634 1.00 94.38 93 THR A C 1
ATOM 714 O O . THR A 1 93 ? 5.968 10.047 -1.951 1.00 94.38 93 THR A O 1
ATOM 717 N N . ALA A 1 94 ? 5.450 7.866 -2.103 1.00 96.75 94 ALA A N 1
ATOM 718 C CA . ALA A 1 94 ? 4.188 8.034 -2.818 1.00 96.75 94 ALA A CA 1
ATOM 719 C C . ALA A 1 94 ? 3.049 8.062 -1.790 1.00 96.75 94 ALA A C 1
ATOM 721 O O . ALA A 1 94 ? 2.989 7.179 -0.936 1.00 96.75 94 ALA A O 1
ATOM 722 N N . SER A 1 95 ? 2.190 9.085 -1.817 1.00 97.12 95 SER A N 1
ATOM 723 C CA . SER A 1 95 ? 1.151 9.296 -0.796 1.00 97.12 95 SER A CA 1
ATOM 724 C C . SER A 1 95 ? -0.216 9.553 -1.409 1.00 97.12 95 SER A C 1
ATOM 726 O O . SER A 1 95 ? -0.338 10.396 -2.293 1.00 97.12 95 SER A O 1
ATOM 728 N N . LEU A 1 96 ? -1.244 8.899 -0.877 1.00 96.44 96 LEU A N 1
ATOM 729 C CA . LEU A 1 96 ? -2.641 9.163 -1.203 1.00 96.44 96 LEU A CA 1
ATOM 730 C C . LEU A 1 96 ? -3.449 9.502 0.049 1.00 96.44 96 LEU A C 1
ATOM 732 O O . LEU A 1 96 ? -3.049 9.169 1.166 1.00 96.44 96 LEU A O 1
ATOM 736 N N . TYR A 1 97 ? -4.583 10.178 -0.150 1.00 97.50 97 TYR A N 1
ATOM 737 C CA . TYR A 1 97 ? -5.342 10.831 0.918 1.00 97.50 97 TYR A CA 1
ATOM 738 C C . TYR A 1 97 ? -6.807 10.368 0.938 1.00 97.50 97 TYR A C 1
ATOM 740 O O . TYR A 1 97 ? -7.664 11.040 0.361 1.00 97.50 97 TYR A O 1
ATOM 748 N N . PRO A 1 98 ? -7.116 9.228 1.590 1.00 97.19 98 PRO A N 1
ATOM 749 C CA . PRO A 1 98 ? -8.459 8.650 1.576 1.00 97.19 98 PRO A CA 1
ATOM 750 C C . PRO A 1 98 ? -9.537 9.536 2.200 1.00 97.19 98 PRO A C 1
ATOM 752 O O . PRO A 1 98 ? -10.670 9.534 1.738 1.00 97.19 98 PRO A O 1
ATOM 755 N N . ASN A 1 99 ? -9.197 10.288 3.254 1.00 96.75 99 ASN A N 1
ATOM 756 C CA . ASN A 1 99 ? -10.148 11.092 4.032 1.00 96.75 99 ASN A CA 1
ATOM 757 C C . ASN A 1 99 ? -11.403 10.304 4.457 1.00 96.75 99 ASN A C 1
ATOM 759 O O . ASN A 1 99 ? -12.509 10.839 4.485 1.00 96.75 99 ASN A O 1
ATOM 763 N N . ALA A 1 100 ? -11.216 9.030 4.803 1.00 97.00 100 ALA A N 1
ATOM 764 C CA . ALA A 1 100 ? -12.295 8.101 5.115 1.00 97.00 100 ALA A CA 1
ATOM 765 C C . ALA A 1 100 ? -12.334 7.770 6.610 1.00 97.00 100 ALA A C 1
ATOM 767 O O . ALA A 1 100 ? -11.290 7.639 7.251 1.00 97.00 100 ALA A O 1
ATOM 768 N N . THR A 1 101 ? -13.533 7.594 7.164 1.00 96.94 101 THR A N 1
ATOM 769 C CA . THR A 1 101 ? -13.700 7.141 8.549 1.00 96.94 101 THR A CA 1
ATOM 770 C C . THR A 1 101 ? -13.312 5.673 8.683 1.00 96.94 101 THR A C 1
ATOM 772 O O . THR A 1 101 ? -13.796 4.817 7.940 1.00 96.94 101 THR A O 1
ATOM 775 N N . VAL A 1 102 ? -12.472 5.380 9.671 1.00 96.69 102 VAL A N 1
ATOM 776 C CA . VAL A 1 102 ? -12.046 4.032 10.045 1.00 96.69 102 VAL A CA 1
ATOM 777 C C . VAL A 1 102 ? -12.236 3.823 11.542 1.00 96.69 102 VAL A C 1
ATOM 779 O O . VAL A 1 102 ? -12.149 4.752 12.345 1.00 96.69 102 VAL A O 1
ATOM 782 N N . SER A 1 103 ? -12.507 2.589 11.930 1.00 96.50 103 SER A N 1
ATOM 783 C CA . SER A 1 103 ? -12.575 2.131 13.309 1.00 96.50 103 SER A CA 1
ATOM 784 C C . SER A 1 103 ? -11.345 1.298 13.640 1.00 96.50 103 SER A C 1
ATOM 786 O O . SER A 1 103 ? -10.784 0.613 12.783 1.00 96.50 103 SER A O 1
ATOM 788 N N . GLN A 1 104 ? -10.929 1.330 14.903 1.00 95.88 104 GLN A N 1
ATOM 789 C CA . GLN A 1 104 ? -9.919 0.407 15.402 1.00 95.88 104 GLN A CA 1
ATOM 790 C C . GLN A 1 104 ? -10.342 -1.039 15.100 1.00 95.88 104 GLN A C 1
ATOM 792 O O . GLN A 1 104 ? -11.470 -1.440 15.374 1.00 95.88 104 GLN A O 1
ATOM 797 N N . GLY A 1 105 ? -9.420 -1.821 14.544 1.00 95.00 105 GLY A N 1
ATOM 798 C CA . GLY A 1 105 ? -9.648 -3.208 14.150 1.00 95.00 105 GLY A CA 1
ATOM 799 C C . GLY A 1 105 ? -10.170 -3.401 12.725 1.00 95.00 105 GLY A C 1
ATOM 800 O O . GLY A 1 105 ? -10.147 -4.543 12.263 1.00 95.00 105 GLY A O 1
ATOM 801 N N . ASP A 1 106 ? -10.571 -2.334 12.021 1.00 96.12 106 ASP A N 1
ATOM 802 C CA . ASP A 1 106 ? -10.933 -2.409 10.601 1.00 96.12 106 ASP A CA 1
ATOM 803 C C . ASP A 1 106 ? -9.788 -3.003 9.781 1.00 96.12 106 ASP A C 1
ATOM 805 O O . ASP A 1 106 ? -8.635 -2.594 9.939 1.00 96.12 106 AS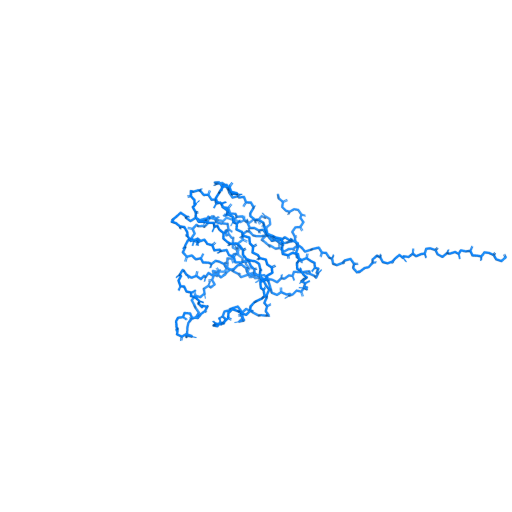P A O 1
ATOM 809 N N . TYR A 1 107 ? -10.114 -3.918 8.866 1.00 96.12 107 TYR A N 1
ATOM 810 C CA . TYR A 1 107 ? -9.162 -4.379 7.865 1.00 96.12 107 TYR A CA 1
ATOM 811 C C . TYR A 1 107 ? -9.023 -3.342 6.750 1.00 96.12 107 TYR A C 1
ATOM 813 O O . TYR A 1 107 ? -9.999 -2.969 6.092 1.00 96.12 107 TYR A O 1
ATOM 821 N N . LEU A 1 108 ? -7.786 -2.909 6.537 1.00 97.38 108 LEU A N 1
ATOM 822 C CA . LEU A 1 108 ? -7.383 -1.962 5.510 1.00 97.38 108 LEU A CA 1
ATOM 823 C C . LEU A 1 108 ? -6.363 -2.612 4.583 1.00 97.38 108 LEU A C 1
ATOM 825 O O . LEU A 1 108 ? -5.617 -3.512 4.982 1.00 97.38 108 LEU A O 1
ATOM 829 N N . GLY A 1 109 ? -6.338 -2.148 3.342 1.00 96.69 109 GLY A N 1
ATOM 830 C CA . GLY A 1 109 ? -5.384 -2.589 2.345 1.00 96.69 109 GLY A CA 1
ATOM 831 C C . GLY A 1 109 ? -4.858 -1.441 1.496 1.00 96.69 109 GLY A C 1
ATOM 832 O O . GLY A 1 109 ? -5.554 -0.454 1.262 1.00 96.69 109 GLY A O 1
ATOM 833 N N . LEU A 1 110 ? -3.617 -1.602 1.046 1.00 97.94 110 LEU A N 1
ATOM 834 C CA . LEU A 1 110 ? -2.947 -0.790 0.042 1.00 97.94 110 LEU A CA 1
ATOM 835 C C . LEU A 1 110 ? -2.609 -1.704 -1.137 1.00 97.94 110 LEU A C 1
ATOM 837 O O . LEU A 1 110 ? -1.792 -2.614 -0.986 1.00 97.94 110 LEU A O 1
ATOM 841 N N . SER A 1 111 ? -3.242 -1.458 -2.280 1.00 96.19 111 SER A N 1
ATOM 842 C CA . SER A 1 111 ? -2.896 -2.066 -3.563 1.00 96.19 111 SER A CA 1
ATOM 843 C C . SER A 1 111 ? -1.802 -1.249 -4.238 1.00 96.19 111 SER A C 1
ATOM 845 O O . SER A 1 111 ? -1.862 -0.017 -4.227 1.00 96.19 111 SER A O 1
ATOM 847 N N . ILE A 1 112 ? -0.828 -1.926 -4.839 1.00 96.19 112 ILE A N 1
ATOM 848 C CA . ILE A 1 112 ? 0.221 -1.324 -5.660 1.00 96.19 112 ILE A CA 1
ATOM 849 C C . ILE A 1 112 ? 0.274 -2.087 -6.973 1.00 96.19 112 ILE A C 1
ATOM 851 O O . ILE A 1 112 ? 0.620 -3.268 -6.984 1.00 96.19 112 ILE A O 1
ATOM 855 N N . ALA A 1 113 ? -0.058 -1.411 -8.067 1.00 93.75 113 ALA A N 1
ATOM 856 C CA . ALA A 1 113 ? -0.076 -1.999 -9.397 1.00 93.75 113 ALA A CA 1
ATOM 857 C C . ALA A 1 113 ? 0.692 -1.123 -10.387 1.00 93.75 113 ALA A C 1
ATOM 859 O O . ALA A 1 113 ? 0.488 0.090 -10.456 1.00 93.75 113 ALA A O 1
ATOM 860 N N . GLY A 1 114 ? 1.548 -1.747 -11.187 1.00 89.75 114 GLY A N 1
ATOM 861 C CA . GLY A 1 114 ? 2.204 -1.139 -12.337 1.00 89.75 114 GLY A CA 1
ATOM 862 C C . GLY A 1 114 ? 2.179 -2.123 -13.499 1.00 89.75 114 GLY A C 1
ATOM 863 O O . GLY A 1 114 ? 2.090 -3.328 -13.305 1.00 89.75 114 GLY A O 1
ATOM 864 N N . SER A 1 115 ? 2.197 -1.611 -14.723 1.00 84.06 115 SER A N 1
ATOM 865 C CA . SER A 1 115 ? 2.188 -2.448 -15.929 1.00 84.06 115 SER A CA 1
ATOM 866 C C . SER A 1 115 ? 3.088 -1.832 -16.992 1.00 84.06 115 SER A C 1
ATOM 868 O O . SER A 1 115 ? 2.650 -1.449 -18.071 1.00 84.06 115 SER A O 1
ATOM 870 N N . ASP A 1 116 ? 4.363 -1.688 -16.642 1.00 86.75 116 ASP A N 1
ATOM 871 C CA . ASP A 1 116 ? 5.392 -1.142 -17.523 1.00 86.75 116 ASP A CA 1
ATOM 872 C C . ASP A 1 116 ? 6.506 -2.171 -17.748 1.00 86.75 116 ASP A C 1
ATOM 874 O O . ASP A 1 116 ? 6.696 -3.070 -16.935 1.00 86.75 116 ASP A O 1
ATOM 878 N N . PHE A 1 117 ? 7.258 -2.032 -18.839 1.00 84.44 117 PHE A N 1
ATOM 879 C CA . PHE A 1 117 ? 8.429 -2.860 -19.123 1.00 84.44 117 PHE A CA 1
ATOM 880 C C . PHE A 1 117 ? 9.546 -2.663 -18.087 1.00 84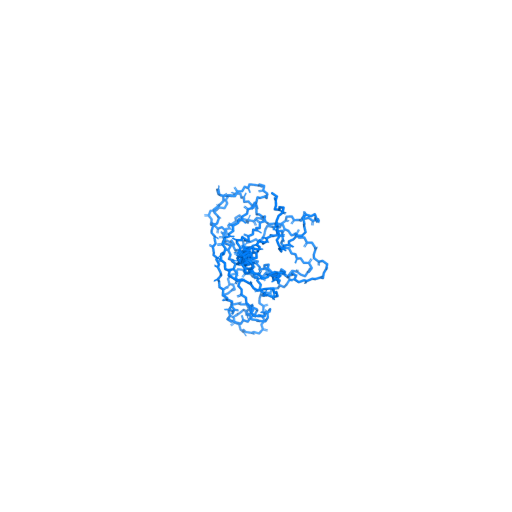.44 117 PHE A C 1
ATOM 882 O O . PHE A 1 117 ? 10.261 -3.609 -17.762 1.00 84.44 117 PHE A O 1
ATOM 889 N N . ALA A 1 118 ? 9.717 -1.441 -17.571 1.00 87.75 118 ALA A N 1
ATOM 890 C CA . ALA A 1 118 ? 10.634 -1.185 -16.466 1.00 87.75 118 ALA A CA 1
ATOM 891 C C . ALA A 1 118 ? 9.875 -1.271 -15.127 1.00 87.75 118 ALA A C 1
ATOM 893 O O . ALA A 1 118 ? 8.962 -0.477 -14.903 1.00 87.75 118 ALA A O 1
ATOM 894 N N . PRO A 1 119 ? 10.256 -2.135 -14.172 1.00 89.44 119 PRO A N 1
ATOM 895 C CA . PRO A 1 119 ? 9.526 -2.246 -12.914 1.00 89.44 119 PRO A CA 1
ATOM 896 C C . PRO A 1 119 ? 9.709 -1.016 -12.023 1.00 89.44 119 PRO A C 1
ATOM 898 O O . PRO A 1 119 ? 10.821 -0.508 -11.847 1.00 89.44 119 PRO A O 1
ATOM 901 N N . TYR A 1 120 ? 8.619 -0.570 -11.397 1.00 95.00 120 TYR A N 1
ATOM 902 C CA . TYR A 1 120 ? 8.723 0.219 -10.172 1.00 95.00 120 TYR A CA 1
ATOM 903 C C . TYR A 1 120 ? 9.310 -0.659 -9.065 1.00 95.00 120 TYR A C 1
ATOM 905 O O . TYR A 1 120 ? 8.992 -1.847 -8.972 1.00 95.00 120 TYR A O 1
ATOM 913 N N . CYS A 1 121 ? 10.140 -0.072 -8.206 1.00 96.69 121 CYS A N 1
ATOM 914 C CA . CYS A 1 121 ? 10.705 -0.777 -7.063 1.00 96.69 121 CYS A CA 1
ATOM 915 C C . CYS A 1 121 ? 10.074 -0.290 -5.764 1.00 96.69 121 CYS A C 1
ATOM 917 O O . CYS A 1 121 ? 9.758 0.890 -5.613 1.00 96.69 121 CYS A O 1
ATOM 919 N N . TYR A 1 122 ? 9.982 -1.174 -4.783 1.00 97.38 122 TYR A N 1
ATOM 920 C CA . TYR A 1 122 ? 9.502 -0.886 -3.437 1.00 97.38 122 TYR A CA 1
ATOM 921 C C . TYR A 1 122 ? 10.440 -1.500 -2.395 1.00 97.38 122 TYR A C 1
ATOM 923 O O . TYR A 1 122 ? 11.387 -2.214 -2.726 1.00 97.38 122 TYR A O 1
ATOM 931 N N . LEU A 1 123 ? 10.206 -1.179 -1.125 1.00 97.81 123 LEU A N 1
ATOM 932 C CA . LEU A 1 123 ? 10.983 -1.724 -0.015 1.00 97.81 123 LEU A CA 1
ATOM 933 C C . LEU A 1 123 ? 10.167 -2.773 0.737 1.00 97.81 123 LEU A C 1
ATOM 935 O O . LEU A 1 123 ? 9.088 -2.466 1.243 1.00 97.81 123 LEU A O 1
ATOM 939 N N . GLU A 1 124 ? 10.718 -3.975 0.865 1.00 96.44 124 GLU A N 1
ATOM 940 C CA . GLU A 1 124 ? 10.201 -5.035 1.729 1.00 96.44 124 GLU A CA 1
ATOM 941 C C . GLU A 1 124 ? 10.983 -5.120 3.032 1.00 96.44 124 GLU A C 1
ATOM 943 O O . GLU A 1 124 ? 12.168 -4.800 3.089 1.00 96.44 124 GLU A O 1
ATOM 948 N N . TYR A 1 125 ? 10.344 -5.626 4.078 1.00 95.50 125 TYR A N 1
ATOM 949 C CA . TYR A 1 125 ? 11.019 -6.031 5.302 1.00 95.50 125 TYR A CA 1
ATOM 950 C C . TYR A 1 125 ? 10.439 -7.334 5.848 1.00 95.50 125 TYR A C 1
ATOM 952 O O . TYR A 1 125 ? 9.337 -7.753 5.485 1.00 95.50 125 TYR A O 1
ATOM 960 N N . SER A 1 126 ? 11.198 -7.988 6.726 1.00 94.50 126 SER A N 1
ATOM 961 C CA . SER A 1 126 ? 10.735 -9.195 7.408 1.00 94.50 126 SER A CA 1
ATOM 962 C C . SER A 1 126 ? 9.756 -8.847 8.531 1.00 94.50 126 SER A C 1
ATOM 964 O O . SER A 1 126 ? 10.090 -8.095 9.446 1.00 94.50 126 SER A O 1
ATOM 966 N N . VAL A 1 127 ? 8.566 -9.438 8.483 1.00 90.19 127 VAL A N 1
ATOM 967 C CA . VAL A 1 127 ? 7.518 -9.320 9.501 1.00 90.19 127 VAL A CA 1
ATOM 968 C C . VAL A 1 127 ? 7.552 -10.575 10.368 1.00 90.19 127 VAL A C 1
ATOM 970 O O . VAL A 1 127 ? 7.207 -11.668 9.919 1.00 90.19 127 VAL A O 1
ATOM 973 N N . ALA A 1 128 ? 7.965 -10.431 11.624 1.00 76.75 128 ALA A N 1
ATOM 974 C CA . ALA A 1 128 ? 7.952 -11.520 12.593 1.00 76.75 128 ALA A CA 1
ATOM 975 C C . ALA A 1 128 ? 6.561 -11.627 13.232 1.00 76.75 128 ALA A C 1
ATOM 977 O O . ALA A 1 128 ? 6.349 -11.016 14.266 1.00 76.75 128 ALA A O 1
ATOM 978 N N . GLY A 1 129 ? 5.627 -12.351 12.598 1.00 62.69 129 GLY A N 1
ATOM 979 C CA . GLY A 1 129 ? 4.287 -12.653 13.133 1.00 62.69 129 GLY A CA 1
ATOM 980 C C . GLY A 1 129 ? 3.470 -11.425 13.570 1.00 62.69 129 GLY A C 1
ATOM 981 O O . GLY A 1 129 ? 3.713 -10.836 14.616 1.00 62.69 129 GLY A O 1
ATOM 982 N N . GLY A 1 130 ? 2.443 -11.029 12.816 1.00 64.12 130 GLY A N 1
ATOM 983 C CA . GLY A 1 130 ? 1.659 -9.853 13.201 1.00 64.12 130 GLY A CA 1
ATOM 984 C C . GLY A 1 130 ? 0.438 -9.576 12.336 1.00 64.12 130 GLY A C 1
ATOM 985 O O . GLY A 1 130 ? 0.103 -10.340 11.437 1.00 64.12 130 GLY A O 1
ATOM 986 N N . ASN A 1 131 ? -0.211 -8.440 12.607 1.00 78.19 131 ASN A N 1
ATOM 987 C CA . ASN A 1 131 ? -1.422 -7.966 11.921 1.00 78.19 131 ASN A CA 1
ATOM 988 C C . ASN A 1 131 ? -1.178 -7.482 10.480 1.00 78.19 131 ASN A C 1
ATOM 990 O O . ASN A 1 131 ? -2.083 -6.896 9.892 1.00 78.19 131 ASN A O 1
ATOM 994 N N . GLN A 1 132 ? 0.026 -7.672 9.937 1.00 90.62 132 GLN A N 1
ATOM 995 C CA . GLN A 1 132 ? 0.401 -7.226 8.602 1.00 90.62 132 GLN A CA 1
ATOM 996 C C . GLN A 1 132 ? 0.632 -8.420 7.690 1.00 90.62 132 GLN A C 1
ATOM 998 O O . GLN A 1 132 ? 1.344 -9.356 8.050 1.00 90.62 132 GLN A O 1
ATOM 1003 N N . ILE A 1 133 ? 0.023 -8.372 6.510 1.00 92.56 133 ILE A N 1
ATOM 1004 C CA . ILE A 1 133 ? 0.100 -9.435 5.511 1.00 92.56 133 ILE A CA 1
ATOM 1005 C C . ILE A 1 133 ? 0.411 -8.779 4.173 1.00 92.56 133 ILE A C 1
ATOM 1007 O O . ILE A 1 133 ? -0.301 -7.864 3.765 1.00 92.56 133 ILE A O 1
ATOM 1011 N N . LEU A 1 134 ? 1.452 -9.250 3.492 1.00 94.62 134 LEU A N 1
ATOM 1012 C CA . LEU A 1 134 ? 1.719 -8.893 2.106 1.00 94.62 134 LEU A CA 1
ATOM 1013 C C . LEU A 1 134 ? 1.253 -10.027 1.198 1.00 94.62 134 LEU A C 1
ATOM 1015 O O . LEU A 1 134 ? 1.718 -11.163 1.313 1.00 94.62 134 LEU A O 1
ATOM 1019 N N . LEU A 1 135 ? 0.327 -9.713 0.302 1.00 92.31 135 LEU A N 1
ATOM 1020 C CA . LEU A 1 135 ? -0.124 -10.612 -0.749 1.00 92.31 135 LEU A CA 1
ATOM 1021 C C . LEU A 1 135 ? 0.376 -10.128 -2.113 1.00 92.31 135 LEU A C 1
ATOM 1023 O O . LEU A 1 135 ? 0.595 -8.934 -2.307 1.00 92.31 135 LEU A O 1
ATOM 1027 N N . GLN A 1 136 ? 0.512 -11.050 -3.061 1.00 91.25 136 GLN A N 1
ATOM 1028 C CA . GLN A 1 136 ? 0.823 -10.757 -4.459 1.00 91.25 136 GLN A CA 1
ATOM 1029 C C . GLN A 1 136 ? -0.172 -11.448 -5.387 1.00 91.25 136 GLN A C 1
ATOM 1031 O O . GLN A 1 136 ? -0.587 -12.568 -5.098 1.00 91.25 136 GLN A O 1
ATOM 1036 N N . GLN A 1 137 ? -0.484 -10.825 -6.517 1.00 87.12 137 GLN A N 1
ATOM 1037 C CA . GLN A 1 137 ? -1.329 -11.359 -7.583 1.00 87.12 137 GLN A CA 1
ATOM 1038 C C . GLN A 1 137 ? -0.627 -11.177 -8.926 1.00 87.12 137 GLN A C 1
ATOM 1040 O O . GLN A 1 137 ? -0.170 -10.078 -9.218 1.00 87.12 137 GLN A O 1
ATOM 1045 N N . GLY A 1 138 ? -0.535 -12.231 -9.736 1.00 82.06 138 GLY A N 1
ATOM 1046 C CA . GLY A 1 138 ? 0.122 -12.166 -11.042 1.00 82.06 138 GLY A CA 1
ATOM 1047 C C . GLY A 1 138 ? -0.676 -11.379 -12.086 1.00 82.06 138 GLY A C 1
ATOM 1048 O O . GLY A 1 138 ? -1.905 -11.301 -12.031 1.00 82.06 138 GLY A O 1
ATOM 1049 N N . SER A 1 139 ? 0.030 -10.828 -13.073 1.00 69.56 139 SER A N 1
ATOM 1050 C CA . SER A 1 139 ? -0.573 -10.122 -14.210 1.00 69.56 139 SER A CA 1
ATOM 1051 C C . SER A 1 139 ? -1.575 -10.993 -14.994 1.00 69.56 139 SER A C 1
ATOM 1053 O O . SER A 1 139 ? -1.396 -12.203 -15.143 1.00 69.56 139 SER A O 1
ATOM 1055 N N . GLY A 1 140 ? -2.661 -10.380 -15.480 1.00 62.19 140 GLY A N 1
ATOM 1056 C CA . GLY A 1 140 ? -3.725 -11.049 -16.248 1.00 62.19 140 GLY A CA 1
ATOM 1057 C C . GLY A 1 140 ? -4.695 -11.905 -15.422 1.00 62.19 140 GLY A C 1
ATOM 1058 O O . GLY A 1 140 ? -5.621 -12.507 -15.969 1.00 62.19 140 GLY A O 1
ATOM 1059 N N . GLN A 1 141 ? -4.518 -11.965 -14.103 1.00 63.56 141 GLN A N 1
ATOM 1060 C CA . GLN A 1 141 ? -5.430 -12.670 -13.211 1.00 63.56 141 GLN A CA 1
ATOM 1061 C C . GLN A 1 141 ? -6.525 -11.699 -12.772 1.00 63.56 141 GLN A C 1
ATOM 1063 O O . GLN A 1 141 ? -6.310 -10.880 -11.894 1.00 63.56 141 GLN A O 1
ATOM 1068 N N . ASN A 1 142 ? -7.706 -11.780 -13.387 1.00 56.47 142 ASN A N 1
ATOM 1069 C CA . ASN A 1 142 ? -8.819 -10.851 -13.119 1.00 56.47 142 ASN A CA 1
ATOM 1070 C C . ASN A 1 142 ? -9.637 -11.204 -11.863 1.00 56.47 142 ASN A C 1
ATOM 1072 O O . ASN A 1 142 ? -10.562 -10.484 -11.499 1.00 56.47 142 ASN A O 1
ATOM 1076 N N . SER A 1 143 ? -9.334 -12.333 -11.223 1.00 52.12 143 SER A N 1
ATOM 1077 C CA . SER A 1 143 ? -9.973 -12.768 -9.984 1.00 52.12 143 SER A CA 1
ATOM 1078 C C . SER A 1 143 ? -8.910 -13.314 -9.046 1.00 52.12 143 SER A C 1
ATOM 1080 O O . SER A 1 143 ? -7.962 -13.965 -9.487 1.00 52.12 143 SER A O 1
ATOM 1082 N N . LEU A 1 144 ? -9.119 -13.138 -7.744 1.00 53.66 144 LEU A N 1
ATOM 1083 C CA . LEU A 1 144 ? -8.314 -13.758 -6.695 1.00 53.66 144 LEU A CA 1
ATOM 1084 C C . LEU A 1 144 ? -8.616 -15.267 -6.559 1.00 53.66 144 LEU A C 1
ATOM 1086 O O . LEU A 1 144 ? -8.291 -15.863 -5.536 1.00 53.66 144 LEU A O 1
ATOM 1090 N N . ARG A 1 145 ? -9.182 -15.918 -7.593 1.00 50.56 145 ARG A N 1
ATOM 1091 C CA . ARG A 1 145 ? -9.367 -17.381 -7.713 1.00 50.56 145 ARG A CA 1
ATOM 1092 C C . ARG A 1 145 ? -9.005 -18.005 -9.075 1.00 50.56 145 ARG A C 1
ATOM 1094 O O . ARG A 1 145 ? -9.373 -19.150 -9.342 1.00 50.56 145 ARG A O 1
ATOM 1101 N N . GLY A 1 146 ? -8.293 -17.286 -9.945 1.00 47.50 146 GLY A N 1
ATOM 1102 C CA . GLY A 1 146 ? -7.975 -17.781 -11.287 1.00 47.5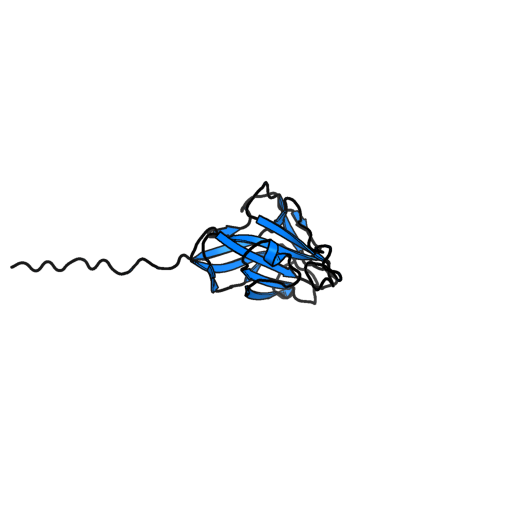0 146 GLY A CA 1
ATOM 1103 C C . GLY A 1 146 ? -9.246 -18.029 -12.115 1.00 47.50 146 GLY A C 1
ATOM 1104 O O . GLY A 1 146 ? -10.342 -17.621 -11.732 1.00 47.50 146 GLY A O 1
ATOM 1105 N N . LEU A 1 147 ? -9.114 -18.682 -13.271 1.00 45.72 147 LEU A N 1
ATOM 1106 C CA . LEU A 1 147 ? -10.224 -18.899 -14.215 1.00 45.72 147 LEU A CA 1
ATOM 1107 C C . LEU A 1 147 ? -11.268 -19.940 -13.751 1.00 45.72 147 LEU A C 1
ATOM 1109 O O . LEU A 1 147 ? -12.325 -20.032 -14.365 1.00 45.72 147 LEU A O 1
ATOM 1113 N N . THR A 1 148 ? -10.988 -20.739 -12.712 1.00 52.31 148 THR A N 1
ATOM 1114 C CA . THR A 1 148 ? -11.763 -21.956 -12.376 1.00 52.31 148 THR A CA 1
ATOM 1115 C C . THR A 1 148 ? -12.170 -22.080 -10.900 1.00 52.31 148 THR A C 1
ATOM 1117 O O . THR A 1 148 ? -12.486 -23.177 -10.450 1.00 52.31 148 THR A O 1
ATOM 1120 N N . GLU A 1 149 ? -12.140 -20.991 -10.121 1.00 51.25 149 GLU A N 1
ATOM 1121 C CA . GLU A 1 149 ? -12.592 -20.906 -8.710 1.00 51.25 149 GLU A CA 1
ATOM 1122 C C . GLU A 1 149 ? -11.890 -21.825 -7.679 1.00 51.25 149 GLU A C 1
ATOM 1124 O O . GLU A 1 149 ? -12.143 -21.718 -6.472 1.00 51.25 149 GLU A O 1
ATOM 1129 N N . SER A 1 150 ? -10.984 -22.695 -8.134 1.00 51.72 150 SER A N 1
ATOM 1130 C CA . SER A 1 150 ? -10.398 -23.803 -7.367 1.00 51.72 150 SER A CA 1
ATOM 1131 C C . SER A 1 150 ? -9.030 -23.499 -6.741 1.00 51.72 150 SER A C 1
ATOM 1133 O O . SER A 1 150 ? -8.613 -24.220 -5.836 1.00 51.72 150 SE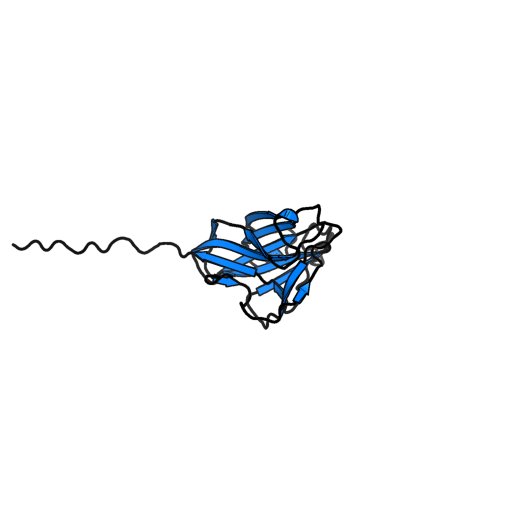R A O 1
ATOM 1135 N N . ALA A 1 151 ? -8.351 -22.421 -7.150 1.00 52.41 151 ALA A N 1
ATOM 1136 C CA . ALA A 1 151 ? -7.073 -21.995 -6.574 1.00 52.41 151 ALA A CA 1
ATOM 1137 C C . ALA A 1 151 ? -6.964 -20.463 -6.524 1.00 52.41 151 ALA A C 1
ATOM 1139 O O . ALA A 1 151 ? -7.141 -19.793 -7.539 1.00 52.41 151 ALA A O 1
ATOM 1140 N N . SER A 1 152 ? -6.651 -19.898 -5.351 1.00 57.09 152 SER A N 1
ATOM 1141 C CA . SER A 1 152 ? -6.314 -18.472 -5.238 1.00 57.09 152 SER A CA 1
ATOM 1142 C C . SER A 1 152 ? -5.019 -18.208 -6.008 1.00 57.09 152 SER A C 1
ATOM 1144 O O . SER A 1 152 ? -3.997 -18.795 -5.662 1.00 57.09 152 SER A O 1
ATOM 1146 N N . PRO A 1 153 ? -5.002 -17.327 -7.019 1.00 63.66 153 PRO A N 1
ATOM 1147 C CA . PRO A 1 153 ? -3.802 -16.914 -7.698 1.00 63.66 153 PRO A CA 1
ATOM 1148 C C . PRO A 1 153 ? -3.097 -15.794 -6.917 1.00 63.66 153 PRO A C 1
ATOM 1150 O O . PRO A 1 153 ? -2.135 -15.194 -7.395 1.00 63.66 153 PRO A O 1
ATOM 1153 N N . VAL A 1 154 ? -3.599 -15.514 -5.710 1.00 75.50 154 VAL A N 1
ATOM 1154 C CA . VAL A 1 154 ? -2.974 -14.644 -4.740 1.00 75.50 154 VAL A CA 1
ATOM 1155 C C . VAL A 1 154 ? -2.236 -15.456 -3.721 1.00 75.50 154 VAL A C 1
ATOM 1157 O O . VAL A 1 154 ? -2.802 -16.333 -3.064 1.00 75.50 154 VAL A O 1
ATOM 1160 N N . TYR A 1 155 ? -0.965 -15.114 -3.598 1.00 82.12 155 TYR A N 1
ATOM 1161 C CA . TYR A 1 155 ? -0.016 -15.802 -2.755 1.00 82.12 155 TYR A CA 1
ATOM 1162 C C . TYR A 1 155 ? 0.437 -14.854 -1.658 1.00 82.12 155 TYR A C 1
ATOM 1164 O O . TYR A 1 155 ? 0.731 -13.684 -1.905 1.00 82.12 155 TYR A O 1
ATOM 1172 N N . ALA A 1 156 ? 0.497 -15.357 -0.430 1.00 87.06 156 ALA A N 1
ATOM 1173 C CA . ALA A 1 156 ? 1.126 -14.615 0.647 1.00 87.06 156 ALA A CA 1
ATOM 1174 C C . ALA A 1 156 ? 2.641 -14.600 0.430 1.00 87.06 156 ALA A C 1
ATOM 1176 O O . ALA A 1 156 ? 3.262 -15.655 0.278 1.00 87.06 156 ALA A O 1
ATOM 1177 N N . ARG A 1 157 ? 3.253 -13.416 0.493 1.00 90.94 157 ARG A N 1
ATOM 1178 C CA . ARG A 1 157 ? 4.700 -13.293 0.685 1.00 90.94 157 ARG A CA 1
ATOM 1179 C C . ARG A 1 157 ? 4.987 -13.563 2.156 1.00 90.94 157 ARG A C 1
ATOM 1181 O O . ARG A 1 157 ? 4.960 -12.660 2.991 1.00 90.94 157 ARG A O 1
ATOM 1188 N N . ILE A 1 158 ? 5.152 -14.844 2.486 1.00 88.50 158 ILE A N 1
ATOM 1189 C CA . ILE A 1 158 ? 5.228 -15.319 3.872 1.00 88.50 158 ILE A CA 1
ATOM 1190 C C . ILE A 1 158 ? 6.318 -14.555 4.633 1.00 88.50 158 ILE A C 1
ATOM 1192 O O . ILE A 1 158 ? 7.484 -14.546 4.242 1.00 88.50 158 ILE A O 1
ATOM 1196 N N . GLY A 1 159 ? 5.921 -13.914 5.736 1.00 90.75 159 GLY A N 1
ATOM 1197 C CA . GLY A 1 159 ? 6.828 -13.163 6.604 1.00 90.75 159 GLY A CA 1
ATOM 1198 C C . GLY A 1 159 ? 7.342 -11.853 6.005 1.00 90.75 159 GLY A C 1
ATOM 1199 O O . GLY A 1 159 ? 8.385 -11.373 6.447 1.00 90.75 159 GLY A O 1
ATOM 1200 N N . LYS A 1 160 ? 6.658 -11.275 5.009 1.00 94.69 160 LYS A N 1
ATOM 1201 C CA . LYS A 1 160 ? 7.031 -10.002 4.375 1.00 94.69 160 LYS A CA 1
ATOM 1202 C C . LYS A 1 160 ? 5.974 -8.918 4.571 1.00 94.69 160 LYS A C 1
ATOM 1204 O O . LYS A 1 160 ? 4.790 -9.204 4.736 1.00 94.69 160 LYS A O 1
ATOM 1209 N N . GLY A 1 161 ? 6.434 -7.671 4.537 1.00 96.00 161 GLY A N 1
ATOM 1210 C CA . GLY A 1 161 ? 5.622 -6.458 4.550 1.00 96.00 161 GLY A CA 1
ATOM 1211 C C . GLY A 1 161 ? 6.301 -5.346 3.756 1.00 96.00 161 GLY A C 1
ATOM 1212 O O . GLY A 1 161 ? 7.520 -5.359 3.583 1.00 96.00 161 GLY A O 1
ATOM 1213 N N . LEU A 1 162 ? 5.519 -4.387 3.270 1.00 96.69 162 LEU A N 1
ATOM 1214 C CA . LEU A 1 162 ? 6.008 -3.201 2.571 1.00 96.69 162 LEU A CA 1
ATOM 1215 C C . LEU A 1 162 ? 6.481 -2.139 3.556 1.00 96.69 162 LEU A C 1
ATOM 1217 O O . LEU A 1 162 ? 5.921 -1.998 4.638 1.00 96.69 162 LEU A O 1
ATOM 1221 N N . LYS A 1 163 ? 7.427 -1.291 3.155 1.00 96.38 163 LYS A N 1
ATOM 1222 C CA . LYS A 1 163 ? 7.680 -0.028 3.851 1.00 96.38 163 LYS A CA 1
ATOM 1223 C C . LYS A 1 163 ? 6.562 0.969 3.548 1.00 96.38 163 LYS A C 1
ATOM 1225 O O . LYS A 1 163 ? 6.670 1.789 2.635 1.00 96.38 163 LYS A O 1
ATOM 1230 N N . PHE A 1 164 ? 5.488 0.876 4.321 1.00 96.25 164 PHE A N 1
ATOM 1231 C CA . PHE A 1 164 ? 4.342 1.775 4.252 1.00 96.25 164 PHE A CA 1
ATOM 1232 C C . PHE A 1 164 ? 4.083 2.440 5.603 1.00 96.25 164 PHE A C 1
ATOM 1234 O O . PHE A 1 164 ? 4.555 1.978 6.643 1.00 96.25 164 PHE A O 1
ATOM 1241 N N . PHE A 1 165 ? 3.303 3.511 5.590 1.00 95.69 165 PHE A N 1
ATOM 1242 C CA . PHE A 1 165 ? 2.734 4.091 6.796 1.00 95.69 165 PHE A CA 1
ATOM 1243 C C . PHE A 1 165 ? 1.365 4.698 6.513 1.00 95.69 165 PHE A C 1
ATOM 1245 O O . PHE A 1 165 ? 1.074 5.122 5.396 1.00 95.69 165 PHE A O 1
ATOM 1252 N N . ALA A 1 166 ? 0.532 4.744 7.542 1.00 96.81 166 ALA A N 1
ATOM 1253 C CA . ALA A 1 166 ? -0.796 5.323 7.511 1.00 96.81 166 ALA A CA 1
ATOM 1254 C C . ALA A 1 166 ? -0.986 6.279 8.693 1.00 96.81 166 ALA A C 1
ATOM 1256 O O . ALA A 1 166 ? -0.479 6.049 9.795 1.00 96.81 166 ALA A O 1
ATOM 1257 N N . VAL A 1 167 ? -1.725 7.362 8.463 1.00 96.75 167 VAL A N 1
ATOM 1258 C CA . VAL A 1 167 ? -2.024 8.388 9.467 1.00 96.75 167 VAL A CA 1
ATOM 1259 C C . VAL A 1 167 ? -3.524 8.414 9.724 1.00 96.75 167 VAL A C 1
ATOM 1261 O O . VAL A 1 167 ? -4.310 8.678 8.809 1.00 96.75 167 VAL A O 1
ATOM 1264 N N . VAL A 1 168 ? -3.906 8.172 10.980 1.00 96.06 168 VAL A N 1
ATOM 1265 C CA . VAL A 1 168 ? -5.287 8.249 11.460 1.00 96.06 168 VAL A CA 1
ATOM 1266 C C . VAL A 1 168 ? -5.402 9.343 12.521 1.00 96.06 168 VAL A C 1
ATOM 1268 O O . VAL A 1 168 ? -4.912 9.241 13.655 1.00 96.06 168 VAL A O 1
ATOM 1271 N N . GLU A 1 169 ? -6.099 10.411 12.161 1.00 93.19 169 GLU A N 1
ATOM 1272 C CA . GLU A 1 169 ? -6.433 11.491 13.086 1.00 93.19 169 GLU A CA 1
ATOM 1273 C C . GLU A 1 169 ? -7.668 11.093 13.896 1.00 93.19 169 GLU A C 1
ATOM 1275 O O . GLU A 1 169 ? -8.631 10.580 13.335 1.00 93.19 169 GLU A O 1
ATOM 1280 N N . GLY A 1 170 ? -7.642 11.283 15.221 1.00 80.75 170 GLY A N 1
ATOM 1281 C CA . GLY A 1 170 ? -8.791 10.923 16.064 1.00 80.75 170 GLY A CA 1
ATOM 1282 C C . GLY A 1 170 ? -10.015 11.775 15.721 1.00 80.75 170 GLY A C 1
ATOM 1283 O O . GLY A 1 170 ? -9.850 12.932 15.329 1.00 80.75 170 GLY A O 1
ATOM 1284 N N . SER A 1 171 ? -11.231 11.235 15.876 1.00 56.97 171 SER A N 1
ATOM 1285 C CA . SER A 1 171 ? -12.425 12.086 15.823 1.00 56.97 171 SER A CA 1
ATOM 1286 C C . SER A 1 171 ? -12.355 13.088 16.978 1.00 56.97 171 SER A C 1
ATOM 1288 O O . SER A 1 171 ? -12.013 12.731 18.107 1.00 56.97 171 SER A O 1
ATOM 1290 N N . GLN A 1 172 ? -12.629 14.366 16.709 1.00 47.50 172 GLN A N 1
ATOM 1291 C CA . GLN A 1 172 ? -12.813 15.368 17.759 1.00 47.50 172 GLN A CA 1
ATOM 1292 C C . GLN A 1 172 ? -14.165 15.165 18.468 1.00 47.50 172 GLN A C 1
ATOM 1294 O O . GLN A 1 172 ? -14.971 16.083 18.547 1.00 47.50 172 GLN A O 1
ATOM 1299 N N . ASP A 1 173 ? -14.430 13.982 19.013 1.00 43.75 173 ASP A N 1
ATOM 1300 C CA . ASP A 1 173 ? -15.561 13.784 19.918 1.00 43.75 173 ASP A CA 1
ATOM 1301 C C . ASP A 1 173 ? -15.073 14.008 21.353 1.00 43.75 173 ASP A C 1
ATOM 1303 O O . ASP A 1 173 ? -14.683 13.073 22.050 1.00 43.75 173 ASP A O 1
ATOM 1307 N N . GLY A 1 174 ? -15.025 15.275 21.795 1.00 42.25 174 GLY A N 1
ATOM 1308 C CA . GLY A 1 174 ? -14.714 15.555 23.204 1.00 42.25 174 GLY A CA 1
ATOM 1309 C C . GLY A 1 174 ? -14.353 16.975 23.647 1.00 42.25 174 GLY A C 1
ATOM 1310 O O . GLY A 1 174 ? -14.165 17.166 24.845 1.00 42.25 174 GLY A O 1
ATOM 1311 N N . ILE A 1 175 ? -14.276 17.985 22.772 1.00 45.25 175 ILE A N 1
ATOM 1312 C CA . ILE A 1 175 ? -14.120 19.389 23.216 1.00 45.25 175 ILE A CA 1
ATOM 1313 C C . ILE A 1 175 ? -15.432 20.147 22.988 1.00 45.25 175 ILE A C 1
ATOM 1315 O O . ILE A 1 175 ? -15.503 21.103 22.225 1.00 45.25 175 ILE A O 1
ATOM 1319 N N . ILE A 1 176 ? -16.499 19.709 23.661 1.00 44.38 176 ILE A N 1
ATOM 1320 C CA . ILE A 1 176 ? -17.649 20.578 23.936 1.00 44.38 176 ILE A CA 1
ATOM 1321 C C . ILE A 1 176 ? -17.373 21.234 25.290 1.00 44.38 176 ILE A C 1
ATOM 1323 O O . ILE A 1 176 ? -17.081 20.563 26.279 1.00 44.38 176 ILE A O 1
ATOM 1327 N N . GLY A 1 177 ? -17.369 22.566 25.293 1.00 43.56 177 GLY A N 1
ATOM 1328 C CA . GLY A 1 177 ? -16.797 23.399 26.341 1.00 43.56 177 GLY A CA 1
ATOM 1329 C C . GLY A 1 177 ? -17.306 23.111 27.753 1.00 43.56 177 GLY A C 1
ATOM 1330 O O . GLY A 1 177 ? -18.502 23.160 28.037 1.00 43.56 177 GLY A O 1
ATOM 1331 N N . LYS A 1 178 ? -16.362 22.940 28.685 1.00 38.16 178 LYS A N 1
ATOM 1332 C CA . LYS A 1 178 ? -16.605 23.278 30.088 1.00 38.16 178 LYS A CA 1
ATOM 1333 C C . LYS A 1 178 ? -16.791 24.791 30.168 1.00 38.16 178 LYS A C 1
ATOM 1335 O O . LYS A 1 178 ? -15.821 25.537 30.186 1.00 38.16 178 LYS A O 1
ATOM 1340 N N . ASN A 1 179 ? -18.044 25.225 30.193 1.00 44.06 179 ASN A N 1
ATOM 1341 C CA . ASN A 1 179 ? -18.431 26.571 30.596 1.00 44.06 179 ASN A CA 1
ATOM 1342 C C . ASN A 1 179 ? -18.061 26.725 32.089 1.00 44.06 179 ASN A C 1
ATOM 1344 O O . ASN A 1 179 ? -18.639 26.004 32.908 1.00 44.06 179 ASN A O 1
ATOM 1348 N N . PRO A 1 180 ? -17.098 27.575 32.492 1.00 45.94 180 PRO A N 1
ATOM 1349 C CA . PRO A 1 180 ? -16.881 27.839 33.907 1.00 45.94 180 PRO A CA 1
ATOM 1350 C C . PRO A 1 180 ? -18.091 28.624 34.423 1.00 45.94 180 PRO A C 1
ATOM 1352 O O . PRO A 1 180 ? -18.418 29.701 33.925 1.00 45.94 180 PRO A O 1
ATOM 1355 N N . GLY A 1 181 ? -18.807 28.025 35.372 1.00 42.62 181 GLY A N 1
ATOM 1356 C CA . GLY A 1 181 ? -20.051 28.550 35.916 1.00 42.62 181 GLY A CA 1
ATOM 1357 C C . GLY A 1 181 ? -19.945 30.010 36.359 1.00 42.62 181 GLY A C 1
ATOM 1358 O O . GLY A 1 181 ? -19.039 30.401 37.091 1.00 42.62 181 GLY A O 1
ATOM 1359 N N . LYS A 1 182 ? -20.938 30.799 35.938 1.00 44.44 182 LYS A N 1
ATOM 1360 C CA . LYS A 1 182 ? -21.330 32.062 36.568 1.00 44.44 182 LYS A CA 1
ATOM 1361 C C . LYS A 1 182 ? -21.497 31.843 38.075 1.00 44.44 182 LYS A C 1
ATOM 1363 O O . LYS A 1 182 ? -22.445 31.185 38.497 1.00 44.44 182 LYS A O 1
ATOM 1368 N N . HIS A 1 183 ? -20.645 32.464 38.883 1.00 42.25 183 HIS A N 1
ATOM 1369 C CA . HIS A 1 183 ? -20.986 32.765 40.268 1.00 42.25 183 HIS A CA 1
ATOM 1370 C C . HIS A 1 183 ? -21.904 33.989 40.281 1.00 42.25 183 HIS A C 1
ATOM 1372 O O . HIS A 1 183 ? -21.446 35.123 40.163 1.00 42.25 183 HIS A O 1
ATOM 1378 N N . VAL A 1 184 ? -23.208 33.754 40.413 1.00 46.44 184 VAL A N 1
ATOM 1379 C CA . VAL A 1 184 ? -24.140 34.771 40.907 1.00 46.44 184 VAL A CA 1
ATOM 1380 C C . VAL A 1 184 ? -24.021 34.744 42.428 1.00 46.44 184 VAL A C 1
ATOM 1382 O O . VAL A 1 184 ? -24.374 33.747 43.055 1.00 46.44 184 VAL A O 1
ATOM 1385 N N . LYS A 1 185 ? -23.456 35.802 43.013 1.00 48.16 185 LYS A N 1
ATOM 1386 C CA . LYS A 1 185 ? -23.605 36.074 44.445 1.00 48.16 185 LYS A CA 1
ATOM 1387 C C . LYS A 1 185 ? -24.933 36.802 44.646 1.00 48.16 185 LYS A C 1
ATOM 1389 O O . LYS A 1 185 ? -25.205 37.759 43.921 1.00 48.16 185 LYS A O 1
ATOM 1394 N N . ALA A 1 186 ? -25.733 36.281 45.573 1.00 52.03 186 ALA A N 1
ATOM 1395 C CA . ALA A 1 186 ? -26.834 36.993 46.211 1.00 52.03 186 ALA A CA 1
ATOM 1396 C C . ALA A 1 186 ? -26.290 38.068 47.162 1.00 52.0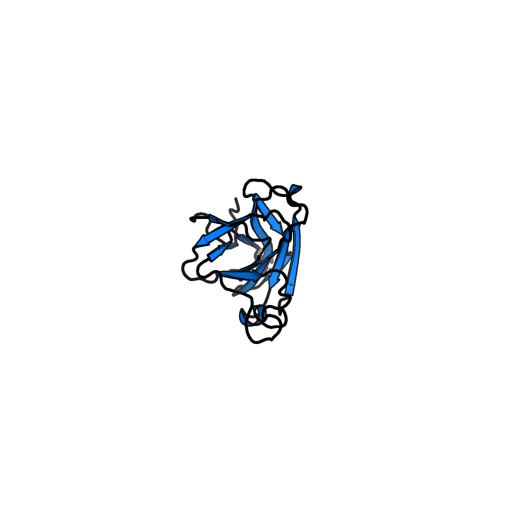3 186 ALA A C 1
ATOM 1398 O O . ALA A 1 186 ? -25.144 37.884 47.645 1.00 52.03 186 ALA A O 1
#

pLDDT: mean 84.17, std 18.01, range [38.16, 98.31]

Organism: NCBI:txid574774

Secondary structure (DSSP, 8-state):
--TT-SEES-SSS--EEE--TTTEEEEEEEE-SS-EEEEEEEEEEE-SS--SPEEEEEEEES-HHHHTSSS--EEEEEEEEE-GGGS-SS-EEEEE---EEE-TT-EEEEEEE---SSPPEEEEEE--SSS-EEEEEETT--STTGGGSSS-SEEE-TTEEESEEEEEEPP--S------------

Foldseek 3Di:
DPPFFQDFDDPDFPKDKDFCLQFKKKKKKFFRQAWAWFFKKKFWKAADPWPWWKKKWKWWADDPCCCLAQDNGIGTQDMDTHDNVNHHNGTDMDMDTSRDTDHGGTMMIMIIHDNGPGTMMFIKGFADDDRIWMKIAGPPQPGLCRPPNPRGSIDTPPRMGTRMTIHGDHPPPPPPDPPPDDPDDD

Sequence (186 aa):
MATTATDGAPQLSNYQPVCDIDQFTLFQIWKSSKTGILKQVSVNIAASVQTVPLTLDVFKFSSIQDLVSSAYKYTLLATALFNSTSLSYVFNTASLYPNATVSQGDYLGLSIAGSDFAPYCYLEYSVAGGNQILLQQGSGQNSLRGLTESASPVYARIGKGLKFFAVVEGSQDGIIGKNPGKHVKA

Radius of gyration: 19.56 Å; chains: 1; bounding box: 43×61×65 Å